Protein 7ENH (pdb70)

Foldseek 3Di:
DVVLVVVCVVLDVVLCVPCVLVSLLCVLLVQAALQQRDGRDPVCCSVPVVQKDWAFQAPCVLQVDPDVLRTHIHGPVSSVQCPNHHSQVRQCDPSGNHHVVVSLVSLCCSCVPVVSHDPSSNCSNPPNDDSPDPVNSVVSVVVD/DFKKFADWFDDPFAIWTWIWDDDDWKTWIKTQGGDGPVCQVVQVLVCRVVGDTDGTDMDTDDPDQAHDPLGQGMGTSNVGNVVSCVRCVVVCVVVNRD

InterPro domains:
  IPR003615 HNH nuclease [PF13395] (534-589)
  IPR028629 CRISPR-associated endonuclease Cas9 [MF_01480] (3-1051)
  IPR028629 CRISPR-associated endonuclease Cas9 [TIGR01865] (5-1037)
  IPR033114 Cas9-type HNH domain [PS51749] (480-646)
  IPR036397 Ribonuclease H superfamily [G3DSA:3.30.420.10] (1-94)
  IPR036397 Ribonuclease H superfamily [G3DSA:3.30.420.10] (389-527)
  IPR036397 Ribonuclease H superfamily [G3DSA:3.30.420.10] (584-744)
  IPR040555 Cas9, PI domain [PF18070] (911-967)
  IPR040656 Cas9, WED domain [PF18061] (781-905)
  IPR049473 CRISPR-associated endonuclease Cas9, PI domain, C-terminal domain [PF21574] (970-1032)
  IPR055228 Cas9, RuvC domain [PF22702] (650-740)

Secondary structure (DSSP, 8-state):
-HHHHHHHHHH-HHHHHHHHHHHHHHHHTTTB-TTT--B--HHHHHH-GGGEEEEESS-HHHH---SGGGEEEEEHHHHHHHTTS-HHHHHTSSS-SS-HHHHHHHHHIIIIIT--S-HHHHHHHT--S-TTSHHHHHHHHHT-/-EEEEEEEEE-SSEEEEEEEEE-SSEEEEEEEEEEEHHHHHTT-GGGGGGS--PPPEEEEPPS--SB-TT-PBPEEGGG-HHHHHHHHHHHHHHTT--

B-factor: mean 32.43, std 12.37, range [12.57, 75.96]

Structure (mmCIF, N/CA/C/O backbone):
data_7ENH
#
_entry.id   7ENH
#
_cell.length_a   68.564
_cell.length_b   68.564
_cell.length_c   118.697
_cell.angle_alpha   90.000
_cell.angle_beta   90.000
_cell.angle_gamma   90.000
#
_symmetry.space_group_name_H-M   'P 41 21 2'
#
loop_
_entity.id
_entity.type
_entity.pdbx_description
1 polymer 'CRISPR-associated endonuclease Cas9'
2 polymer 'AcrIIA14 protein'
3 non-polymer 'NICKEL (II) ION'
4 water water
#
loop_
_atom_site.group_PDB
_atom_site.id
_atom_site.type_symbol
_atom_site.label_atom_id
_atom_site.label_alt_id
_atom_site.label_comp_id
_atom_site.label_asym_id
_atom_site.label_entity_id
_atom_site.label_seq_id
_atom_site.pdbx_PDB_ins_code
_atom_site.Cartn_x
_atom_site.Cartn_y
_atom_site.Cartn_z
_atom_site.occupancy
_atom_site.B_iso_or_equiv
_atom_site.auth_seq_id
_atom_site.auth_comp_id
_atom_site.auth_asym_id
_atom_site.auth_atom_id
_atom_site.pdbx_PDB_model_num
ATOM 1 N N . ASN A 1 22 ? -31.548 -4.863 -22.269 1.00 55.59 502 ASN A N 1
ATOM 2 C CA . ASN A 1 22 ? -31.373 -6.158 -21.618 1.00 43.50 502 ASN A CA 1
ATOM 3 C C . ASN A 1 22 ? -30.437 -7.057 -22.415 1.00 34.29 502 ASN A C 1
ATOM 4 O O . ASN A 1 22 ? -29.574 -7.731 -21.840 1.00 42.09 502 ASN A O 1
ATOM 6 N N . GLU A 1 23 ? -30.591 -7.080 -23.742 1.00 32.17 503 GLU A N 1
ATOM 7 C CA . GLU A 1 23 ? -29.720 -7.907 -24.571 1.00 32.33 503 GLU A CA 1
ATOM 8 C C . GLU A 1 23 ? -28.280 -7.416 -24.518 1.00 35.84 503 GLU A C 1
ATOM 9 O O . GLU A 1 23 ? -27.344 -8.222 -24.460 1.00 40.83 503 GLU A O 1
ATOM 15 N N . ARG A 1 24 ? -28.081 -6.095 -24.538 1.00 27.85 504 ARG A N 1
ATOM 16 C CA . ARG A 1 24 ? -26.729 -5.556 -24.439 1.00 28.19 504 ARG A CA 1
ATOM 17 C C . ARG A 1 24 ? -26.106 -5.882 -23.088 1.00 26.42 504 ARG A C 1
ATOM 18 O O . ARG A 1 24 ? -24.931 -6.257 -23.012 1.00 26.75 504 ARG A O 1
ATOM 26 N N . ILE A 1 25 ? -26.881 -5.743 -22.009 1.00 27.40 505 ILE A N 1
ATOM 27 C CA . ILE A 1 25 ? -26.384 -6.102 -20.683 1.00 27.33 505 ILE A CA 1
ATOM 28 C C . ILE A 1 25 ? -26.065 -7.590 -20.619 1.00 33.39 505 ILE A C 1
ATOM 29 O O . ILE A 1 25 ? -25.061 -8.000 -20.024 1.00 37.07 505 ILE A O 1
ATOM 34 N N . GLU A 1 26 ? -26.906 -8.422 -21.242 1.00 38.32 506 GLU A N 1
ATOM 35 C CA . GLU A 1 26 ? -26.672 -9.863 -21.220 1.00 38.76 506 GLU A CA 1
ATOM 36 C C . GLU A 1 26 ? -25.386 -10.227 -21.950 1.00 40.79 506 GLU A C 1
ATOM 37 O O . GLU A 1 26 ? -24.639 -11.107 -21.505 1.00 36.11 506 GLU A O 1
ATOM 43 N N . GLU A 1 27 ? -25.111 -9.565 -23.076 1.00 38.80 507 GLU A N 1
ATOM 44 C CA . GLU A 1 27 ? -23.862 -9.817 -23.787 1.00 38.00 507 GLU A CA 1
ATOM 45 C C . GLU A 1 27 ? -22.661 -9.390 -22.953 1.00 33.02 507 GLU A C 1
ATOM 46 O O . GLU A 1 27 ? -21.618 -10.054 -22.965 1.00 36.25 507 GLU A O 1
ATOM 52 N N . ILE A 1 28 ? -22.789 -8.280 -22.221 1.00 31.64 508 ILE A N 1
ATOM 53 C CA . ILE A 1 28 ? -21.691 -7.807 -21.382 1.00 36.04 508 ILE A CA 1
ATOM 54 C C . ILE A 1 28 ? -21.389 -8.813 -20.279 1.00 44.98 508 ILE A C 1
ATOM 55 O O . ILE A 1 28 ? -20.223 -9.111 -19.995 1.00 45.49 508 ILE A O 1
ATOM 60 N N . ILE A 1 29 ? -22.433 -9.360 -19.650 1.00 47.29 509 ILE A N 1
ATOM 61 C CA . ILE A 1 29 ? -22.240 -10.318 -18.564 1.00 52.86 509 ILE A CA 1
ATOM 62 C C . ILE A 1 29 ? -21.521 -11.565 -19.066 1.00 48.08 509 ILE A C 1
ATOM 63 O O . ILE A 1 29 ? -20.635 -12.104 -18.390 1.00 53.06 509 ILE A O 1
ATOM 68 N N . ARG A 1 30 ? -21.880 -12.036 -20.263 1.00 47.12 510 ARG A N 1
ATOM 69 C CA . ARG A 1 30 ? -21.268 -13.252 -20.792 1.00 48.53 510 ARG A CA 1
ATOM 70 C C . ARG A 1 30 ? -19.783 -13.054 -21.069 1.00 58.00 510 ARG A C 1
ATOM 71 O O . ARG A 1 30 ? -18.969 -13.937 -20.774 1.00 63.08 510 ARG A O 1
ATOM 73 N N . THR A 1 31 ? -19.407 -11.904 -21.634 1.00 53.48 511 THR A N 1
ATOM 74 C CA . THR A 1 31 ? -18.000 -11.672 -21.946 1.00 54.18 511 THR A CA 1
ATOM 75 C C . THR A 1 31 ? -17.194 -11.349 -20.694 1.00 54.25 511 THR A C 1
ATOM 76 O O . THR A 1 31 ? -16.037 -11.764 -20.572 1.00 59.61 511 THR A O 1
ATOM 80 N N . THR A 1 32 ? -17.784 -10.614 -19.750 1.00 51.65 512 THR A N 1
ATOM 81 C CA . THR A 1 32 ? -17.048 -10.241 -18.548 1.00 57.46 512 THR A CA 1
ATOM 82 C C . THR A 1 32 ? -16.910 -11.402 -17.572 1.00 58.17 512 THR A C 1
ATOM 83 O O . THR A 1 32 ? -15.995 -11.393 -16.740 1.00 63.87 512 THR A O 1
ATOM 87 N N . GLY A 1 33 ? -17.786 -12.391 -17.654 1.00 58.45 513 GLY A N 1
ATOM 88 C CA . GLY A 1 33 ? -17.788 -13.449 -16.661 1.00 56.24 513 GLY A CA 1
ATOM 89 C C . GLY A 1 33 ? -18.724 -13.152 -15.509 1.00 61.57 513 GLY A C 1
ATOM 90 O O . GLY A 1 33 ? -18.928 -12.007 -15.110 1.00 58.00 513 GLY A O 1
ATOM 91 N N . LYS A 1 34 ? -19.314 -14.220 -14.967 1.00 67.34 514 LYS A N 1
ATOM 92 C CA . LYS A 1 34 ? -20.295 -14.057 -13.897 1.00 65.96 514 LYS A CA 1
ATOM 93 C C . LYS A 1 34 ? -19.662 -13.511 -12.622 1.00 71.04 514 LYS A C 1
ATOM 94 O O . LYS A 1 34 ? -20.339 -12.834 -11.840 1.00 73.36 514 LYS A O 1
ATOM 96 N N . GLU A 1 35 ? -18.375 -13.784 -12.398 1.00 71.85 515 GLU A N 1
ATOM 97 C CA . GLU A 1 35 ? -17.711 -13.291 -11.195 1.00 68.50 515 GLU A CA 1
ATOM 98 C C . GLU A 1 35 ? -17.597 -11.771 -11.210 1.00 69.82 515 GLU A C 1
ATOM 99 O O . GLU A 1 35 ? -17.976 -11.100 -10.243 1.00 72.16 515 GLU A O 1
ATOM 101 N N . ASN A 1 36 ? -17.072 -11.209 -12.302 1.00 68.83 516 ASN A N 1
ATOM 102 C CA . ASN A 1 36 ? -16.990 -9.757 -12.415 1.00 60.96 516 ASN A CA 1
ATOM 103 C C . ASN A 1 36 ? -18.371 -9.128 -12.546 1.00 66.11 516 ASN A C 1
ATOM 104 O O . ASN A 1 36 ? -18.570 -7.982 -12.127 1.00 64.90 516 ASN A O 1
ATOM 106 N N . ALA A 1 37 ? -19.332 -9.857 -13.117 1.00 63.92 517 ALA A N 1
ATOM 107 C CA . ALA A 1 37 ? -20.686 -9.335 -13.248 1.00 60.26 517 ALA A CA 1
ATOM 108 C C . ALA A 1 37 ? -21.410 -9.260 -11.911 1.00 62.51 517 ALA A C 1
ATOM 109 O O . ALA A 1 37 ? -22.371 -8.495 -11.784 1.00 61.19 517 ALA A O 1
ATOM 111 N N . LYS A 1 38 ? -20.969 -10.030 -10.914 1.00 61.80 518 LYS A N 1
ATOM 112 C CA . LYS A 1 38 ? -21.659 -10.037 -9.628 1.00 58.98 518 LYS A CA 1
ATOM 113 C C . LYS A 1 38 ? -21.488 -8.713 -8.894 1.00 54.45 518 LYS A C 1
ATOM 114 O O . LYS A 1 38 ? -22.437 -8.210 -8.282 1.00 52.16 518 LYS A O 1
ATOM 116 N N . TYR A 1 39 ? -20.291 -8.129 -8.949 1.00 49.90 519 TYR A N 1
ATOM 117 C CA . TYR A 1 39 ? -19.990 -6.937 -8.166 1.00 55.17 519 TYR A CA 1
ATOM 118 C C . TYR A 1 39 ? -20.304 -5.633 -8.889 1.00 51.90 519 TYR A C 1
ATOM 119 O O . TYR A 1 39 ? -20.456 -4.600 -8.228 1.00 56.93 519 TYR A O 1
ATOM 121 N N . LEU A 1 40 ? -20.382 -5.644 -10.212 1.00 50.04 520 LEU A N 1
ATOM 122 C CA . LEU A 1 40 ? -20.602 -4.410 -10.950 1.00 37.42 520 LEU A CA 1
ATOM 123 C C . LEU A 1 40 ? -21.888 -4.333 -11.734 1.00 29.77 520 LEU A C 1
ATOM 124 O O . LEU A 1 40 ? -22.042 -3.453 -12.546 1.00 33.08 520 LEU A O 1
ATOM 129 N N . ILE A 1 41 ? -22.834 -5.204 -11.455 1.00 29.25 521 ILE A N 1
ATOM 130 C CA . ILE A 1 41 ? -24.054 -5.256 -12.258 1.00 29.93 521 ILE A CA 1
ATOM 131 C C . ILE A 1 41 ? -24.845 -3.957 -12.132 1.00 30.11 521 ILE A C 1
ATOM 132 O O . ILE A 1 41 ? -25.446 -3.485 -13.105 1.00 29.16 521 ILE A O 1
ATOM 137 N N . GLU A 1 42 ? -24.850 -3.352 -10.941 1.00 23.78 522 GLU A N 1
ATOM 138 C CA . GLU A 1 42 ? -25.573 -2.095 -10.766 1.00 24.87 522 GLU A CA 1
ATOM 139 C C . GLU A 1 42 ? -24.943 -0.979 -11.590 1.00 23.97 522 GLU A C 1
ATOM 140 O O . GLU A 1 42 ? -25.651 -0.197 -12.234 1.00 25.82 522 GLU A O 1
ATOM 146 N N . LYS A 1 43 ? -23.611 -0.891 -11.581 1.00 24.69 523 LYS A N 1
ATOM 147 C CA . LYS A 1 43 ? -22.933 0.126 -12.379 1.00 24.84 523 LYS A CA 1
ATOM 148 C C . LYS A 1 43 ? -23.107 -0.137 -13.870 1.00 22.77 523 LYS A C 1
ATOM 149 O O . LYS A 1 43 ? -23.226 0.805 -14.662 1.00 25.67 523 LYS A O 1
ATOM 155 N N . ILE A 1 44 ? -23.121 -1.410 -14.269 1.00 19.06 524 ILE A N 1
ATOM 156 C CA . ILE A 1 44 ? -23.320 -1.745 -15.676 1.00 22.22 524 ILE A CA 1
ATOM 157 C C . ILE A 1 44 ? -24.716 -1.335 -16.130 1.00 19.16 524 ILE A C 1
ATOM 158 O O . ILE A 1 44 ? -24.894 -0.806 -17.234 1.00 19.08 524 ILE A O 1
ATOM 163 N N . LYS A 1 45 ? -25.724 -1.558 -15.284 1.00 24.92 525 LYS A N 1
ATOM 164 C CA . LYS A 1 45 ? -27.087 -1.171 -15.638 1.00 23.53 525 LYS A CA 1
ATOM 165 C C . LYS A 1 45 ? -27.215 0.341 -15.773 1.00 18.44 525 LYS A C 1
ATOM 166 O O . LYS A 1 45 ? -27.842 0.836 -16.717 1.00 22.16 525 LYS A O 1
ATOM 172 N N . LEU A 1 46 ? -26.631 1.092 -14.836 1.00 21.01 526 LEU A N 1
ATOM 173 C CA . LEU A 1 46 ? -26.666 2.548 -14.926 1.00 20.31 526 LEU A CA 1
ATOM 174 C C . LEU A 1 46 ? -25.883 3.041 -16.137 1.00 16.15 526 LEU A C 1
ATOM 175 O O . LEU A 1 46 ? -26.302 3.992 -16.809 1.00 20.47 526 LEU A O 1
ATOM 180 N N . HIS A 1 47 ? -24.744 2.408 -16.426 1.00 23.30 527 HIS A N 1
ATOM 181 C CA . HIS A 1 47 ? -23.970 2.755 -17.614 1.00 20.85 527 HIS A CA 1
ATOM 182 C C . HIS A 1 47 ? -24.793 2.546 -18.881 1.00 21.82 527 HIS A C 1
ATOM 183 O O . HIS A 1 47 ? -24.817 3.405 -19.770 1.00 17.51 527 HIS A O 1
ATOM 190 N N . ASP A 1 48 ? -25.476 1.402 -18.977 1.00 20.55 528 ASP A N 1
ATOM 191 C CA . ASP A 1 48 ? -26.349 1.144 -20.118 1.00 20.85 528 ASP A CA 1
ATOM 192 C C . ASP A 1 48 ? -27.495 2.146 -20.171 1.00 18.58 528 ASP A C 1
ATOM 193 O O . ASP A 1 48 ? -27.846 2.646 -21.247 1.00 28.44 528 ASP A O 1
ATOM 198 N N . MET A 1 49 ? -28.091 2.446 -19.015 1.00 17.77 529 MET A N 1
ATOM 199 C CA . MET A 1 49 ? -29.191 3.403 -18.95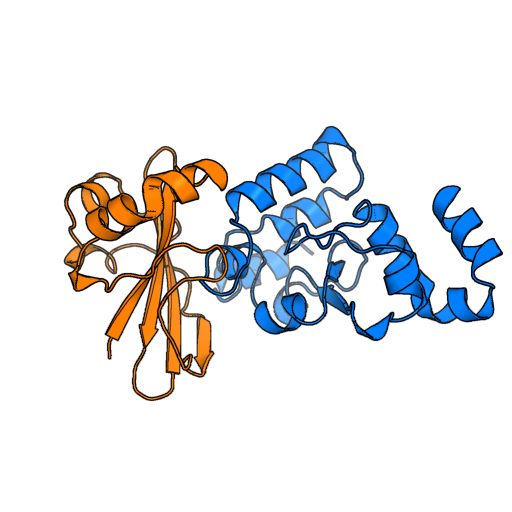9 1.00 28.53 529 MET A CA 1
ATOM 200 C C . MET A 1 49 ? -28.753 4.781 -19.437 1.00 30.67 529 MET A C 1
ATOM 201 O O . MET A 1 49 ? -29.507 5.478 -20.126 1.00 23.09 529 MET A O 1
ATOM 206 N N . GLN A 1 50 ? -27.536 5.189 -19.087 1.00 22.71 530 GLN A N 1
ATOM 207 C CA . GLN A 1 50 ? -27.018 6.506 -19.427 1.00 18.24 530 GLN A CA 1
ATOM 208 C C . GLN A 1 50 ? -26.295 6.530 -20.768 1.00 21.23 530 GLN A C 1
ATOM 209 O O . GLN A 1 50 ? -25.655 7.537 -21.093 1.00 28.57 530 GLN A O 1
ATOM 215 N N . GLU A 1 51 ? -26.382 5.449 -21.546 1.00 18.61 531 GLU A N 1
ATOM 216 C CA . GLU A 1 51 ? -25.738 5.350 -22.856 1.00 23.37 531 GLU A CA 1
ATOM 217 C C . GLU A 1 51 ? -24.231 5.587 -22.771 1.00 19.73 531 GLU A C 1
ATOM 218 O O . GLU A 1 51 ? -23.622 6.132 -23.695 1.00 19.68 531 GLU A O 1
ATOM 224 N N . GLY A 1 52 ? -23.622 5.175 -21.660 1.00 19.28 532 GLY A N 1
ATOM 225 C CA . GLY A 1 52 ? -22.189 5.283 -21.484 1.00 20.92 532 GLY A CA 1
ATOM 226 C C . GLY A 1 52 ? -21.685 6.639 -21.047 1.00 18.76 532 GLY A C 1
ATOM 227 O O . GLY A 1 52 ? -20.467 6.849 -21.022 1.00 21.14 532 GLY A O 1
ATOM 228 N N . LYS A 1 53 ? -22.573 7.562 -20.692 1.00 18.30 533 LYS A N 1
ATOM 229 C CA . LYS A 1 53 ? -22.191 8.925 -20.353 1.00 21.20 533 LYS A CA 1
ATOM 230 C C . LYS A 1 53 ? -22.254 9.149 -18.848 1.00 21.97 533 LYS A C 1
ATOM 231 O O . LYS A 1 53 ? -23.178 8.681 -18.177 1.00 18.41 533 LYS A O 1
ATOM 237 N N . CYS A 1 54 ? -21.259 9.864 -18.325 1.00 23.64 534 CYS A N 1
ATOM 238 C CA . CYS A 1 54 ? -21.358 10.431 -16.986 1.00 16.24 534 CYS A CA 1
ATOM 239 C C . CYS A 1 54 ? -22.325 11.608 -17.028 1.00 21.98 534 CYS A C 1
ATOM 240 O O . CYS A 1 54 ? -22.085 12.588 -17.739 1.00 20.65 534 CYS A O 1
ATOM 243 N N . LEU A 1 55 ? -23.424 11.512 -16.277 1.00 24.41 535 LEU A N 1
ATOM 244 C CA . LEU A 1 55 ? -24.513 12.469 -16.449 1.00 23.49 535 LEU A CA 1
ATOM 245 C C . LEU A 1 55 ? -24.127 13.878 -16.012 1.00 24.36 535 LEU A C 1
ATOM 246 O O . LEU A 1 55 ? -24.675 14.854 -16.536 1.00 25.28 535 LEU A O 1
ATOM 251 N N . TYR A 1 56 ? -23.194 14.012 -15.070 1.00 21.70 536 TYR A N 1
ATOM 252 C CA . TYR A 1 56 ? -22.846 15.329 -14.550 1.00 26.54 536 TYR A CA 1
ATOM 253 C C . TYR A 1 56 ? -21.759 16.022 -15.359 1.00 24.64 536 TYR A C 1
ATOM 254 O O . TYR A 1 56 ? -21.694 17.257 -15.363 1.00 29.75 536 TYR A O 1
ATOM 263 N N . SER A 1 57 ? -20.903 15.262 -16.040 1.00 29.06 537 SER A N 1
ATOM 264 C CA . SER A 1 57 ? -19.869 15.834 -16.889 1.00 15.57 537 SER A CA 1
ATOM 265 C C . SER A 1 57 ? -20.129 15.627 -18.373 1.00 19.80 537 SER A C 1
ATOM 266 O O . SER A 1 57 ? -19.462 16.267 -19.194 1.00 20.50 537 SER A O 1
ATOM 269 N N . LEU A 1 58 ? -21.072 14.755 -18.735 1.00 18.80 538 LEU A N 1
ATOM 270 C CA . LEU A 1 58 ? -21.352 14.377 -20.119 1.00 26.12 538 LEU A CA 1
ATOM 271 C C . LEU A 1 58 ? -20.113 13.848 -20.835 1.00 26.87 538 LEU A C 1
ATOM 272 O O . LEU A 1 58 ? -20.059 13.839 -22.069 1.00 25.79 538 LEU A O 1
ATOM 277 N N . GLU A 1 59 ? -19.119 13.401 -20.075 1.00 18.83 539 GLU A N 1
ATOM 278 C CA . GLU A 1 59 ? -17.947 12.746 -20.629 1.00 26.80 539 GLU A CA 1
ATOM 279 C C . GLU A 1 59 ? -18.221 11.258 -20.796 1.00 27.75 539 GLU A C 1
ATOM 280 O O . GLU A 1 59 ? -19.034 10.670 -20.077 1.00 19.06 539 GLU A O 1
ATOM 286 N N . ALA A 1 60 ? -17.531 10.651 -21.756 1.00 23.54 540 ALA A N 1
ATOM 287 C CA . ALA A 1 60 ? -17.759 9.247 -22.061 1.00 24.09 540 ALA A CA 1
ATOM 288 C C . ALA A 1 60 ? -17.162 8.352 -20.983 1.00 28.55 540 ALA A C 1
ATOM 289 O O . ALA A 1 60 ? -16.057 8.595 -20.489 1.00 26.10 540 ALA A O 1
ATOM 291 N N . ILE A 1 61 ? -17.908 7.316 -20.613 1.00 26.81 541 ILE A N 1
ATOM 292 C CA . ILE A 1 61 ? -17.399 6.260 -19.744 1.00 18.36 541 ILE A CA 1
ATOM 293 C C . ILE A 1 61 ? -17.235 5.008 -20.596 1.00 19.40 541 ILE A C 1
ATOM 294 O O . ILE A 1 61 ? -18.207 4.263 -20.792 1.00 30.13 541 ILE A O 1
ATOM 299 N N . PRO A 1 62 ? -16.049 4.755 -21.147 1.00 20.49 542 PRO A N 1
ATOM 300 C CA . PRO A 1 62 ? -15.849 3.526 -21.922 1.00 21.65 542 PRO A CA 1
ATOM 301 C C . PRO A 1 62 ? -16.112 2.297 -21.066 1.00 22.09 542 PRO A C 1
ATOM 302 O O . PRO A 1 62 ? -15.717 2.233 -19.900 1.00 21.39 542 PRO A O 1
ATOM 306 N N . LEU A 1 63 ? -16.803 1.321 -21.659 1.00 22.21 543 LEU A N 1
ATOM 307 C CA . LEU A 1 63 ? -17.184 0.126 -20.912 1.00 24.81 543 LEU A CA 1
ATOM 308 C C . LEU A 1 63 ? -15.960 -0.630 -20.411 1.00 24.87 543 LEU A C 1
ATOM 309 O O . LEU A 1 63 ? -15.966 -1.162 -19.295 1.00 30.95 543 LEU A O 1
ATOM 314 N N . GLU A 1 64 ? -14.899 -0.683 -21.219 1.00 24.52 544 GLU A N 1
ATOM 315 C CA . GLU A 1 64 ? -13.701 -1.406 -20.808 1.00 26.38 544 GLU A CA 1
ATOM 316 C C . GLU A 1 64 ? -13.052 -0.770 -19.585 1.00 25.20 544 GLU A C 1
ATOM 317 O O . GLU A 1 64 ? -12.471 -1.477 -18.754 1.00 30.99 544 GLU A O 1
ATOM 323 N N . ASP A 1 65 ? -13.142 0.556 -19.450 1.00 24.11 545 ASP A N 1
ATOM 324 C CA . ASP A 1 65 ? -12.575 1.208 -18.275 1.00 27.74 545 ASP A CA 1
ATOM 325 C C . ASP A 1 65 ? -13.440 0.968 -17.045 1.00 26.76 545 ASP A C 1
ATOM 326 O O . ASP A 1 65 ? -12.922 0.832 -15.930 1.00 28.90 545 ASP A O 1
ATOM 331 N N . LEU A 1 66 ? -14.761 0.914 -17.226 1.00 21.87 546 LEU A N 1
ATOM 332 C CA . LEU A 1 66 ? -15.644 0.593 -16.111 1.00 23.76 546 LEU A CA 1
ATOM 333 C C . LEU A 1 66 ? -15.423 -0.836 -15.630 1.00 22.29 546 LEU A C 1
ATOM 334 O O . LEU A 1 66 ? -15.488 -1.111 -14.427 1.00 24.49 546 LEU A O 1
ATOM 339 N N . LEU A 1 67 ? -15.156 -1.759 -16.555 1.00 23.41 547 LEU A N 1
ATOM 340 C CA . LEU A 1 67 ? -14.949 -3.148 -16.164 1.00 26.09 547 LEU A CA 1
ATOM 341 C C . LEU A 1 67 ? -13.574 -3.362 -15.546 1.00 34.59 547 LEU A C 1
ATOM 342 O O . LEU A 1 67 ? -13.418 -4.220 -14.669 1.00 31.89 547 LEU A O 1
ATOM 347 N N . ASN A 1 68 ? -12.571 -2.599 -15.982 1.00 28.51 548 ASN A N 1
ATOM 348 C CA . ASN A 1 68 ? -11.212 -2.768 -15.480 1.00 30.67 548 ASN A CA 1
ATOM 349 C C . ASN A 1 68 ? -10.919 -1.889 -14.269 1.00 27.96 548 ASN A C 1
ATOM 350 O O . ASN A 1 68 ? -10.200 -2.315 -13.358 1.00 36.92 548 ASN A O 1
ATOM 355 N N . ASN A 1 69 ? -11.456 -0.672 -14.234 1.00 26.72 549 ASN A N 1
ATOM 356 C CA . ASN A 1 69 ? -11.252 0.256 -13.122 1.00 24.62 549 ASN A CA 1
ATOM 357 C C . ASN A 1 69 ? -12.609 0.715 -12.604 1.00 23.03 549 ASN A C 1
ATOM 358 O O . ASN A 1 69 ? -12.983 1.884 -12.751 1.00 26.73 549 ASN A O 1
ATOM 363 N N . PRO A 1 70 ? -13.373 -0.187 -11.979 1.00 26.99 550 PRO A N 1
ATOM 364 C CA . PRO A 1 70 ? -14.737 0.186 -11.573 1.00 27.02 550 PRO A CA 1
ATOM 365 C C . PRO A 1 70 ? -14.776 1.196 -10.442 1.00 32.80 550 PRO A C 1
ATOM 366 O O . PRO A 1 70 ? -15.766 1.927 -10.318 1.00 27.59 550 PRO A O 1
ATOM 370 N N . PHE A 1 71 ? -13.709 1.278 -9.656 1.00 32.97 551 PHE A N 1
ATOM 371 C CA . PHE A 1 71 ? -13.658 2.211 -8.532 1.00 32.88 551 PHE A CA 1
ATOM 372 C C . PHE A 1 71 ? -13.475 3.660 -8.926 1.00 33.01 551 PHE A C 1
ATOM 373 O O . PHE A 1 71 ? -13.589 4.552 -8.109 1.00 31.34 551 PHE A O 1
ATOM 381 N N . ASN A 1 72 ? -13.149 3.880 -10.180 1.00 27.98 552 ASN A N 1
ATOM 382 C CA . ASN A 1 72 ? -13.071 5.238 -10.700 1.00 23.30 552 ASN A CA 1
ATOM 383 C C . ASN A 1 72 ? -14.442 5.818 -11.022 1.00 26.65 552 ASN A C 1
ATOM 384 O O . ASN A 1 72 ? -14.527 6.978 -11.438 1.00 24.63 552 ASN A O 1
ATOM 389 N N . TYR A 1 73 ? -15.506 5.040 -10.841 1.00 28.76 553 TYR A N 1
ATOM 390 C CA . TYR A 1 73 ? -16.868 5.471 -11.120 1.00 27.19 553 TYR A CA 1
ATOM 391 C C . TYR A 1 73 ? -17.749 5.068 -9.950 1.00 29.48 553 TYR A C 1
ATOM 392 O O . TYR A 1 73 ? -17.679 3.927 -9.482 1.00 30.03 553 TYR A O 1
ATOM 401 N N . GLU A 1 74 ? -18.567 6.002 -9.476 1.00 28.54 554 GLU A N 1
ATOM 402 C CA . GLU A 1 74 ? -19.367 5.798 -8.280 1.00 29.10 554 GLU A CA 1
ATOM 403 C C . GLU A 1 74 ? -20.841 6.029 -8.579 1.00 22.95 554 GLU A C 1
ATOM 404 O O . GLU A 1 74 ? -21.207 6.718 -9.536 1.00 22.05 554 GLU A O 1
ATOM 410 N N . VAL A 1 75 ? -21.686 5.436 -7.741 1.00 24.25 555 VAL A N 1
ATOM 411 C CA . VAL A 1 75 ? -23.132 5.596 -7.840 1.00 27.73 555 VAL A CA 1
ATOM 412 C C . VAL A 1 75 ? -23.534 6.755 -6.936 1.00 27.97 555 VAL A C 1
ATOM 413 O O . VAL A 1 75 ? -23.540 6.626 -5.709 1.00 30.80 555 VAL A O 1
ATOM 417 N N . ASP A 1 76 ? -23.863 7.892 -7.541 1.00 24.42 556 ASP A N 1
ATOM 418 C CA . ASP A 1 76 ? -24.310 9.056 -6.793 1.00 18.92 556 ASP A CA 1
ATOM 419 C C . ASP A 1 76 ? -25.823 9.032 -6.628 1.00 26.85 556 ASP A C 1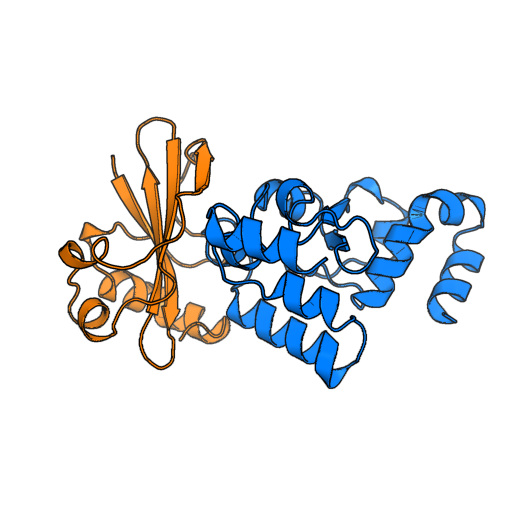
ATOM 420 O O . ASP A 1 76 ? -26.553 8.591 -7.521 1.00 26.42 556 ASP A O 1
ATOM 425 N N . HIS A 1 77 ? -26.287 9.502 -5.477 1.00 21.16 557 HIS A N 1
ATOM 426 C CA . HIS A 1 77 ? -27.709 9.706 -5.250 1.00 21.40 557 HIS A CA 1
ATOM 427 C C . HIS A 1 77 ? -28.063 11.126 -5.676 1.00 21.27 557 HIS A C 1
ATOM 428 O O . HIS A 1 77 ? -27.522 12.094 -5.131 1.00 21.16 557 HIS A O 1
ATOM 435 N N . ILE A 1 78 ? -28.953 11.240 -6.668 1.00 18.77 558 ILE A N 1
ATOM 436 C CA . ILE A 1 78 ? -29.256 12.533 -7.285 1.00 16.65 558 ILE A CA 1
ATOM 437 C C . ILE A 1 78 ? -29.661 13.546 -6.223 1.00 22.91 558 ILE A C 1
ATOM 438 O O . ILE A 1 78 ? -29.025 14.595 -6.057 1.00 20.92 558 ILE A O 1
ATOM 443 N N . ILE A 1 79 ? -30.724 13.248 -5.493 1.00 22.10 559 ILE A N 1
ATOM 444 C CA . ILE A 1 79 ? -31.138 14.034 -4.334 1.00 16.51 559 ILE A CA 1
ATOM 445 C C . ILE A 1 79 ? -30.648 13.311 -3.085 1.00 20.33 559 ILE A C 1
ATOM 446 O O . ILE A 1 79 ? -30.930 12.114 -2.933 1.00 18.04 559 ILE A O 1
ATOM 451 N N . PRO A 1 80 ? -29.909 13.976 -2.199 1.00 21.69 560 PRO A N 1
ATOM 452 C CA . PRO A 1 80 ? -29.402 13.300 -0.998 1.00 21.01 560 PRO A CA 1
ATOM 453 C C . PRO A 1 80 ? -30.517 12.614 -0.222 1.00 19.86 560 PRO A C 1
ATOM 454 O O . PRO A 1 80 ? -31.582 13.191 0.014 1.00 19.36 560 PRO A O 1
ATOM 458 N N . ARG A 1 81 ? -30.265 11.361 0.167 1.00 18.45 561 ARG A N 1
ATOM 459 C CA . ARG A 1 81 ? -31.275 10.570 0.861 1.00 19.62 561 ARG A CA 1
ATOM 460 C C . ARG A 1 81 ? -31.712 11.213 2.170 1.00 19.74 561 ARG A C 1
ATOM 461 O O . ARG A 1 81 ? -32.804 10.910 2.662 1.00 24.36 561 ARG A O 1
ATOM 469 N N . SER A 1 82 ? -30.882 12.093 2.738 1.00 16.94 562 SER A N 1
ATOM 470 C CA . SER A 1 82 ? -31.296 12.888 3.888 1.00 24.97 562 SER A CA 1
ATOM 471 C C . SER A 1 82 ? -32.600 13.621 3.607 1.00 27.23 562 SER A C 1
ATOM 472 O O . SER A 1 82 ? -33.447 13.773 4.497 1.00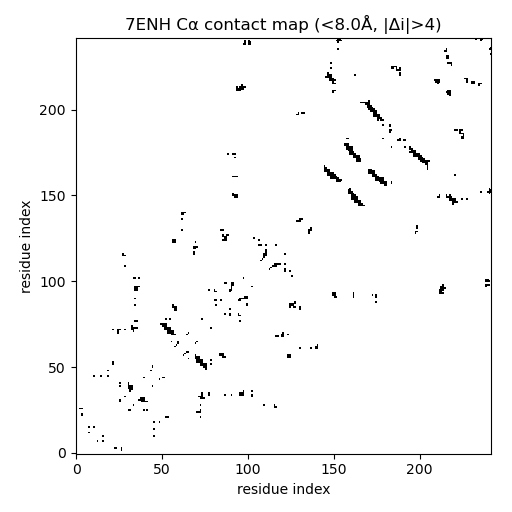 20.22 562 SER A O 1
ATOM 475 N N . VAL A 1 83 ? -32.776 14.076 2.371 1.00 16.88 563 VAL A N 1
ATOM 476 C CA . VAL A 1 83 ? -33.971 14.790 1.953 1.00 18.34 563 VAL A CA 1
ATOM 477 C C . VAL A 1 83 ? -34.920 13.888 1.175 1.00 19.01 563 VAL A C 1
ATOM 478 O O . VAL A 1 83 ? -36.139 14.007 1.298 1.00 18.65 563 VAL A O 1
ATOM 482 N N . SER A 1 84 ? -34.379 12.962 0.391 1.00 17.07 564 SER A N 1
ATOM 483 C CA . SER A 1 84 ? -35.185 12.227 -0.573 1.00 16.89 564 SER A CA 1
ATOM 484 C C . SER A 1 84 ? -35.808 10.953 -0.018 1.00 18.02 564 SER A C 1
ATOM 485 O O . SER A 1 84 ? -36.898 10.568 -0.461 1.00 19.89 564 SER A O 1
ATOM 488 N N . PHE A 1 85 ? -35.141 10.277 0.922 1.00 18.71 565 PHE A N 1
ATOM 489 C CA . PHE A 1 85 ? -35.548 8.956 1.410 1.00 18.45 565 PHE A CA 1
ATOM 490 C C . PHE A 1 85 ? -35.675 7.941 0.278 1.00 19.94 565 PHE A C 1
ATOM 491 O O . PHE A 1 85 ? -36.399 6.950 0.408 1.00 23.16 565 PHE A O 1
ATOM 499 N N . ASP A 1 86 ? -34.974 8.166 -0.833 1.00 17.20 566 ASP A N 1
ATOM 500 C CA . ASP A 1 86 ? -35.114 7.352 -2.037 1.00 22.27 566 ASP A CA 1
ATOM 501 C C . ASP A 1 86 ? -33.798 6.632 -2.300 1.00 26.01 566 ASP A C 1
ATOM 502 O O . ASP A 1 86 ? -32.815 7.256 -2.716 1.00 24.54 566 ASP A O 1
ATOM 507 N N . ASN A 1 87 ? -33.784 5.321 -2.067 1.00 23.32 567 ASN A N 1
ATOM 508 C CA . ASN A 1 87 ? -32.641 4.475 -2.378 1.00 26.92 567 ASN A CA 1
ATOM 509 C C . ASN A 1 87 ? -32.868 3.637 -3.630 1.00 27.05 567 ASN A C 1
ATOM 510 O O . ASN A 1 87 ? -32.070 2.740 -3.921 1.00 31.14 567 ASN A O 1
ATOM 515 N N . SER A 1 88 ? -33.937 3.909 -4.374 1.00 25.07 568 SER A N 1
ATOM 516 C CA . SER A 1 88 ? -34.263 3.142 -5.564 1.00 26.18 568 SER A CA 1
ATOM 517 C C . SER A 1 88 ? -33.364 3.558 -6.726 1.00 27.45 568 SER A C 1
ATOM 518 O O . SER A 1 88 ? -32.508 4.439 -6.607 1.00 26.37 568 SER A O 1
ATOM 521 N N . PHE A 1 89 ? -33.565 2.909 -7.875 1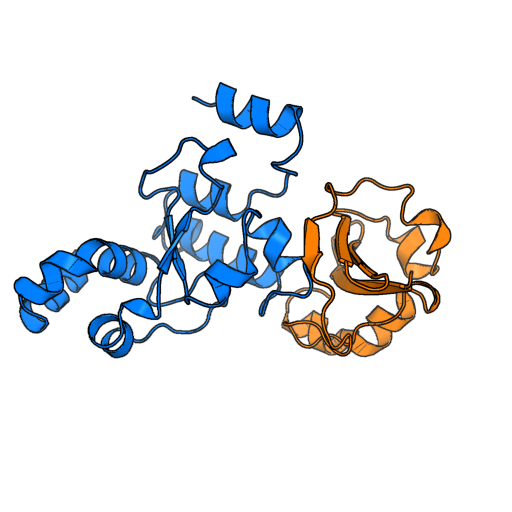.00 27.59 569 PHE A N 1
ATOM 522 C CA . PHE A 1 89 ? -32.802 3.255 -9.067 1.00 20.93 569 PHE A CA 1
ATOM 523 C C . PHE A 1 89 ? -33.188 4.618 -9.624 1.00 24.33 569 PHE A C 1
ATOM 524 O O . PHE A 1 89 ? -32.405 5.208 -10.375 1.00 23.09 569 PHE A O 1
ATOM 532 N N . ASN A 1 90 ? -34.371 5.129 -9.272 1.00 21.41 570 ASN A N 1
ATOM 533 C CA . ASN A 1 90 ? -34.791 6.443 -9.745 1.00 23.10 570 ASN A CA 1
ATOM 534 C C . ASN A 1 90 ? -33.903 7.559 -9.212 1.00 22.54 570 ASN A C 1
ATOM 535 O O . ASN A 1 90 ? -33.841 8.633 -9.820 1.00 22.77 570 ASN A O 1
ATOM 540 N N . ASN A 1 91 ? -33.218 7.331 -8.092 1.00 24.09 571 ASN A N 1
ATOM 541 C CA . ASN A 1 91 ? -32.373 8.338 -7.464 1.00 20.82 571 ASN A CA 1
ATOM 542 C C . ASN A 1 91 ? -30.889 8.010 -7.593 1.00 17.91 571 ASN A C 1
ATOM 543 O O . ASN A 1 91 ? -30.075 8.539 -6.833 1.00 20.07 571 ASN A O 1
ATOM 548 N N . LYS A 1 92 ? -30.543 7.138 -8.523 1.00 23.66 572 LYS A N 1
ATOM 549 C CA . LYS A 1 92 ? -29.159 6.750 -8.701 1.00 20.58 572 LYS A CA 1
ATOM 550 C C . LYS A 1 92 ? -28.628 6.996 -10.096 1.00 23.38 572 LYS A C 1
ATOM 551 O O . LYS A 1 92 ? -29.314 6.742 -11.065 1.00 22.35 572 LYS A O 1
ATOM 557 N N . VAL A 1 93 ? -27.410 7.516 -10.173 1.00 16.28 573 VAL A N 1
ATOM 558 C CA . VAL A 1 93 ? -26.731 7.752 -11.441 1.00 23.56 573 VAL A CA 1
ATOM 559 C C . VAL A 1 93 ? -25.275 7.334 -11.297 1.00 22.37 573 VAL A C 1
ATOM 560 O O . VAL A 1 93 ? -24.687 7.419 -10.214 1.00 20.54 573 VAL A O 1
ATOM 564 N N . LEU A 1 94 ? -24.694 6.872 -12.402 1.00 16.81 574 LEU A N 1
ATOM 565 C CA . LEU A 1 94 ? -23.283 6.508 -12.445 1.00 22.64 574 LEU A CA 1
ATOM 566 C C . LEU A 1 94 ? -22.480 7.704 -12.941 1.00 22.71 574 LEU A C 1
ATOM 567 O O . LEU A 1 94 ? -22.751 8.232 -14.025 1.00 20.04 574 LEU A O 1
ATOM 572 N N . VAL A 1 95 ? -21.498 8.133 -12.147 1.00 22.06 575 VAL A N 1
ATOM 573 C CA . VAL A 1 95 ? -20.692 9.305 -12.462 1.00 18.14 575 VAL A CA 1
ATOM 574 C C . VAL A 1 95 ? -19.232 9.009 -12.152 1.00 20.12 575 VAL A C 1
ATOM 575 O O . VAL A 1 95 ? -18.903 8.065 -11.430 1.00 22.12 575 VAL A O 1
ATOM 579 N N . LYS A 1 96 ? -18.353 9.836 -12.714 1.00 24.63 576 LYS A N 1
ATOM 580 C CA . LYS A 1 96 ? -16.941 9.764 -12.370 1.00 26.39 576 LYS A CA 1
ATOM 581 C C . LYS A 1 96 ? -16.747 10.056 -10.886 1.00 22.55 576 LYS A C 1
ATOM 582 O O . LYS A 1 96 ? -17.539 10.768 -10.261 1.00 20.85 576 LYS A O 1
ATOM 588 N N . GLN A 1 97 ? -15.677 9.489 -10.322 1.00 26.12 577 GLN A N 1
ATOM 589 C CA A GLN A 1 97 ? -15.424 9.644 -8.893 0.50 27.82 577 GLN A CA 1
ATOM 590 C CA B GLN A 1 97 ? -15.423 9.643 -8.894 0.50 27.82 577 GLN A CA 1
ATOM 591 C C . GLN A 1 97 ? -15.286 11.112 -8.513 1.00 26.73 577 GLN A C 1
ATOM 592 O O . GLN A 1 97 ? -15.852 11.557 -7.507 1.00 31.84 577 GLN A O 1
ATOM 603 N N . GLU A 1 98 ? -14.544 11.883 -9.312 1.00 22.60 578 GLU A N 1
ATOM 604 C CA . GLU A 1 98 ? -14.321 13.291 -8.992 1.00 22.10 578 GLU A CA 1
ATOM 605 C C . GLU A 1 98 ? -15.614 14.096 -9.054 1.00 23.15 578 GLU A C 1
ATOM 606 O O . GLU A 1 98 ? -15.808 15.029 -8.266 1.00 28.25 578 GLU A O 1
ATOM 612 N N . GLU A 1 99 ? -16.510 13.753 -9.981 1.00 23.80 579 GLU A N 1
ATOM 613 C CA . GLU A 1 99 ? -17.773 14.478 -10.084 1.00 21.39 579 GLU A CA 1
ATOM 614 C C . GLU A 1 99 ? -18.647 14.234 -8.861 1.00 24.02 579 GLU A C 1
ATOM 615 O O . GLU A 1 99 ? -19.275 15.164 -8.340 1.00 21.26 579 GLU A O 1
ATOM 621 N N . ASN A 1 100 ? -18.702 12.985 -8.393 1.00 24.36 580 ASN A N 1
ATOM 622 C CA . ASN A 1 100 ? -19.426 12.685 -7.164 1.00 26.87 580 ASN A CA 1
ATOM 623 C C . ASN A 1 100 ? -18.826 13.431 -5.980 1.00 25.45 580 ASN A C 1
ATOM 624 O O . ASN A 1 100 ? -19.555 13.902 -5.100 1.00 19.65 580 ASN A O 1
ATOM 629 N N . SER A 1 101 ? -17.497 13.556 -5.945 1.00 24.84 581 SER A N 1
ATOM 630 C CA . SER A 1 101 ? -16.850 14.286 -4.861 1.00 26.14 581 SER A CA 1
ATOM 631 C C . SER A 1 101 ? -17.172 15.775 -4.934 1.00 20.00 581 SER A C 1
ATOM 632 O O . SER A 1 101 ? -17.500 16.398 -3.918 1.00 26.79 581 SER A O 1
ATOM 635 N N . LYS A 1 102 ? -17.042 16.379 -6.098 1.00 20.64 582 LYS A N 1
ATOM 636 C CA . LYS A 1 102 ? -17.319 17.794 -6.222 1.00 22.07 582 LYS A CA 1
ATOM 637 C C . LYS A 1 102 ? -18.782 18.155 -5.928 1.00 26.48 582 LYS A C 1
ATOM 638 O O . LYS A 1 102 ? -19.056 19.184 -5.348 1.00 28.78 582 LYS A O 1
ATOM 644 N N . LYS A 1 103 ? -19.709 17.291 -6.304 1.00 22.70 583 LYS A N 1
ATOM 645 C CA . LYS A 1 103 ? -21.122 17.608 -6.127 1.00 16.73 583 LYS A CA 1
ATOM 646 C C . LYS A 1 103 ? -21.482 17.755 -4.654 1.00 21.34 583 LYS A C 1
ATOM 647 O O . LYS A 1 103 ? -22.251 18.648 -4.282 1.00 27.71 583 LYS A O 1
ATOM 653 N N . GLY A 1 104 ? -20.922 16.901 -3.800 1.00 20.49 584 GLY A N 1
ATOM 654 C CA . GLY A 1 104 ? -21.255 16.964 -2.386 1.00 20.26 584 GLY A CA 1
ATOM 655 C C . GLY A 1 104 ? -22.706 16.592 -2.151 1.00 25.00 584 GLY A C 1
ATOM 656 O O . GLY A 1 104 ? -23.267 15.717 -2.819 1.00 26.59 584 GLY A O 1
ATOM 657 N N . ASN A 1 105 ? -23.331 17.272 -1.186 1.00 21.63 585 ASN A N 1
ATOM 658 C CA . ASN A 1 105 ? -24.734 17.051 -0.855 1.00 32.29 585 ASN A CA 1
ATOM 659 C C . ASN A 1 105 ? -25.668 18.008 -1.589 1.00 27.20 585 ASN A C 1
ATOM 660 O O . ASN A 1 105 ? -26.734 18.358 -1.064 1.00 44.53 585 ASN A O 1
ATOM 665 N N . ARG A 1 106 ? -25.302 18.433 -2.792 1.00 24.65 586 ARG A N 1
ATOM 666 C CA . ARG A 1 106 ? -26.096 19.367 -3.574 1.00 21.67 586 ARG A CA 1
ATOM 667 C C . ARG A 1 106 ? -26.962 18.627 -4.585 1.00 20.89 586 ARG A C 1
ATOM 668 O O . ARG A 1 106 ? -26.762 17.443 -4.865 1.00 21.49 586 ARG A O 1
ATOM 676 N N . THR A 1 107 ? -27.939 19.348 -5.132 1.00 18.11 587 THR A N 1
ATOM 677 C CA . THR A 1 107 ? -28.648 18.872 -6.304 1.00 16.07 587 THR A CA 1
ATOM 678 C C . THR A 1 107 ? -27.747 19.033 -7.524 1.00 17.55 587 THR A C 1
ATOM 679 O O . THR A 1 107 ? -26.751 19.757 -7.474 1.00 12.60 587 THR A O 1
ATOM 683 N N . PRO A 1 108 ? -28.054 18.345 -8.627 1.00 15.98 588 PRO A N 1
ATOM 684 C CA . PRO A 1 108 ? -27.338 18.655 -9.876 1.00 12.66 588 PRO A CA 1
ATOM 685 C C . PRO A 1 108 ? -27.452 20.118 -10.265 1.00 18.51 588 PRO A C 1
ATOM 686 O O . PRO A 1 108 ? -26.471 20.715 -10.726 1.00 16.04 588 PRO A O 1
ATOM 690 N N . PHE A 1 109 ? -28.628 20.718 -10.070 1.00 19.02 589 PHE A N 1
ATOM 691 C CA . PHE A 1 109 ? -28.817 22.128 -10.399 1.00 14.65 589 PHE A CA 1
ATOM 692 C C . PHE A 1 109 ? -27.906 23.020 -9.562 1.00 16.14 589 PHE A C 1
ATOM 693 O O . PHE A 1 109 ? -27.278 23.947 -10.084 1.00 15.53 589 PHE A O 1
ATOM 701 N N . GLN A 1 110 ? -27.826 22.756 -8.254 1.00 16.15 590 GLN A N 1
ATOM 702 C CA . GLN A 1 110 ? -26.946 23.546 -7.397 1.00 15.39 590 GLN A CA 1
ATOM 703 C C . GLN A 1 110 ? -25.481 23.322 -7.749 1.00 16.27 590 GLN A C 1
ATOM 704 O O . GLN A 1 110 ? -24.664 24.246 -7.653 1.00 16.46 590 GLN A O 1
ATOM 710 N N . TYR A 1 111 ? -25.129 22.102 -8.160 1.00 17.79 591 TYR A N 1
ATOM 711 C CA . TYR A 1 111 ? -23.741 21.801 -8.491 1.00 19.17 591 TYR A CA 1
ATOM 712 C C . TYR A 1 111 ? -23.356 22.383 -9.846 1.00 18.58 591 TYR A C 1
ATOM 713 O O . TYR A 1 111 ? -22.293 22.998 -9.989 1.00 20.89 591 TYR A O 1
ATOM 722 N N . LEU A 1 112 ? -24.209 22.197 -10.857 1.00 13.52 592 LEU A N 1
ATOM 723 C CA . LEU A 1 112 ? -23.856 22.617 -12.208 1.00 14.72 592 LEU A CA 1
ATOM 724 C C . LEU A 1 112 ? -23.941 24.126 -12.392 1.00 18.69 592 LEU A C 1
ATOM 725 O O . LEU A 1 112 ? -23.296 24.661 -13.299 1.00 22.30 592 LEU A O 1
ATOM 730 N N . SER A 1 113 ? -24.706 24.824 -11.551 1.00 14.82 593 SER A N 1
ATOM 731 C CA . SER A 1 113 ? -24.697 26.280 -11.572 1.00 15.57 593 SER A CA 1
ATOM 732 C C . SER A 1 113 ? -23.468 26.862 -10.885 1.00 15.98 593 SER A C 1
ATOM 733 O O . SER A 1 113 ? -23.192 28.054 -11.043 1.00 17.17 593 SER A O 1
ATOM 736 N N . SER A 1 114 ? -22.732 26.050 -10.134 1.00 19.05 594 SER A N 1
ATOM 737 C CA . SER A 1 114 ? -21.569 26.510 -9.388 1.00 22.32 594 SER A CA 1
ATOM 738 C C . SER A 1 114 ? -20.419 26.813 -10.349 1.00 21.23 594 SER A C 1
ATOM 739 O O . SER A 1 114 ? -20.580 26.893 -11.571 1.00 24.54 594 SER A O 1
ATOM 742 N N . SER A 1 115 ? -19.237 27.027 -9.779 1.00 19.17 595 SER A N 1
ATOM 743 C CA . SER A 1 115 ? -17.999 27.086 -10.538 1.00 25.20 595 SER A CA 1
ATOM 744 C C . SER A 1 115 ? -17.242 25.768 -10.488 1.00 17.86 595 SER A C 1
ATOM 745 O O . SER A 1 115 ? -16.154 25.670 -11.062 1.00 22.57 595 SER A O 1
ATOM 748 N N . ASP A 1 116 ? -17.793 24.755 -9.815 1.00 21.86 596 ASP A N 1
ATOM 749 C CA . ASP A 1 116 ? -17.141 23.462 -9.657 1.00 21.48 596 ASP A CA 1
ATOM 750 C C . ASP A 1 116 ? -17.447 22.488 -10.789 1.00 21.44 596 ASP A C 1
ATOM 751 O O . ASP A 1 116 ? -16.782 21.450 -10.890 1.00 21.35 596 ASP A O 1
ATOM 756 N N . SER A 1 117 ? -18.422 22.790 -11.638 1.00 21.42 597 SER A N 1
ATOM 757 C CA . SER A 1 117 ? -18.886 21.850 -12.645 1.00 23.67 597 SER A CA 1
ATOM 758 C C . SER A 1 117 ? -18.160 22.053 -13.970 1.00 25.01 597 SER A C 1
ATOM 759 O O . SER A 1 117 ? -17.635 23.128 -14.263 1.00 27.46 597 SER A O 1
ATOM 762 N N . LYS A 1 118 ? -18.159 20.997 -14.784 1.00 22.83 598 LYS A N 1
ATOM 763 C CA . LYS A 1 118 ? -17.510 21.026 -16.088 1.00 28.48 598 LYS A CA 1
ATOM 764 C C . LYS A 1 118 ? -18.454 21.408 -17.220 1.00 24.03 598 LYS A C 1
ATOM 765 O O . LYS A 1 118 ? -17.983 21.827 -18.284 1.00 28.46 598 LYS A O 1
ATOM 771 N N . ILE A 1 119 ? -19.766 21.265 -17.027 1.00 20.16 599 ILE A N 1
ATOM 772 C CA . ILE A 1 119 ? -20.749 21.608 -18.043 1.00 16.16 599 ILE A CA 1
ATOM 773 C C . ILE A 1 119 ? -21.802 22.513 -17.422 1.00 18.49 599 ILE A C 1
ATOM 774 O O . ILE A 1 119 ? -21.989 22.549 -16.204 1.00 21.72 599 ILE A O 1
ATOM 779 N N . SER A 1 120 ? -22.496 23.250 -18.283 1.00 16.57 600 SER A N 1
ATOM 780 C CA . SER A 1 120 ? -23.562 24.128 -17.835 1.00 21.55 600 SER A CA 1
ATOM 781 C C . SER A 1 120 ? -24.820 23.324 -17.521 1.00 21.34 600 SER A C 1
ATOM 782 O O . SER A 1 120 ? -25.022 22.214 -18.020 1.00 20.14 600 SER A O 1
ATOM 785 N N . TYR A 1 121 ? -25.672 23.902 -16.671 1.00 21.58 601 TYR A N 1
ATOM 786 C CA . TYR A 1 121 ? -26.952 23.268 -16.379 1.00 17.65 601 TYR A CA 1
ATOM 787 C C . TYR A 1 121 ? -27.850 23.240 -17.607 1.00 21.21 601 TYR A C 1
ATOM 788 O O . TYR A 1 121 ? -28.691 22.344 -17.741 1.00 20.44 601 TYR A O 1
ATOM 797 N N . GLU A 1 122 ? -27.686 24.207 -18.514 1.00 22.92 602 GLU A N 1
ATOM 798 C CA . GLU A 1 122 ? -28.493 24.230 -19.730 1.00 24.71 602 GLU A CA 1
ATOM 799 C C . GLU A 1 122 ? -28.153 23.055 -20.638 1.00 21.19 602 GLU A C 1
ATOM 800 O O . GLU A 1 122 ? -29.048 22.389 -21.171 1.00 26.87 602 GLU A O 1
ATOM 806 N N . THR A 1 123 ? -26.859 22.788 -20.831 1.00 17.76 603 THR A N 1
ATOM 807 C CA . THR A 1 123 ? -26.454 21.603 -21.581 1.00 21.82 603 THR A CA 1
ATOM 808 C C . THR A 1 123 ? -26.930 20.334 -20.886 1.00 26.86 603 THR A C 1
ATOM 809 O O . THR A 1 123 ? -27.415 19.401 -21.538 1.00 19.29 603 THR A O 1
ATOM 813 N N . PHE A 1 124 ? -26.808 20.292 -19.558 1.00 21.16 604 PHE A N 1
ATOM 814 C CA . PHE A 1 124 ? -27.259 19.135 -18.791 1.00 18.65 604 PHE A CA 1
ATOM 815 C C . PHE A 1 124 ? -28.762 18.929 -18.935 1.00 20.48 604 PHE A C 1
ATOM 816 O O . PHE A 1 124 ? -29.227 17.808 -19.167 1.00 19.19 604 PHE A O 1
ATOM 824 N N . LYS A 1 125 ? -29.540 20.008 -18.805 1.00 15.79 605 LYS A N 1
ATOM 825 C CA . LYS A 1 125 ? -30.993 19.889 -18.883 1.00 18.38 605 LYS A CA 1
ATOM 826 C C . LYS A 1 125 ? -31.440 19.422 -20.263 1.00 22.53 605 LYS A C 1
ATOM 827 O O . LYS A 1 125 ? -32.324 18.563 -20.379 1.00 22.68 605 LYS A O 1
ATOM 833 N N . LYS A 1 126 ? -30.846 19.978 -21.322 1.00 18.92 606 LYS A N 1
ATOM 834 C CA . LYS A 1 126 ? -31.197 19.555 -22.675 1.00 19.45 606 LYS A CA 1
ATOM 835 C C . LYS A 1 126 ? -30.915 18.071 -22.879 1.00 25.29 606 LYS A C 1
ATOM 836 O O . LYS A 1 126 ? -31.708 17.360 -23.508 1.00 23.95 606 LYS A O 1
ATOM 842 N N . HIS A 1 127 ? -29.794 17.584 -22.343 1.00 24.62 607 HIS A N 1
ATOM 843 C CA . HIS A 1 127 ? -29.462 16.170 -22.480 1.00 20.45 607 HIS A CA 1
ATOM 844 C C . HIS A 1 127 ? -30.409 15.296 -21.668 1.00 24.04 607 HIS A C 1
ATOM 845 O O . HIS A 1 127 ? -30.803 14.213 -22.118 1.00 23.40 607 HIS A O 1
ATOM 852 N N . ILE A 1 128 ? -30.787 15.747 -20.470 1.00 19.99 608 ILE A N 1
ATOM 853 C CA . ILE A 1 128 ? -31.671 14.953 -19.622 1.00 22.32 608 ILE A CA 1
ATOM 854 C C . ILE A 1 128 ? -33.070 14.881 -20.222 1.00 28.50 608 ILE A C 1
ATOM 855 O O . ILE A 1 128 ? -33.706 13.820 -20.221 1.00 22.11 608 ILE A O 1
ATOM 860 N N . LEU A 1 129 ? -33.571 16.004 -20.745 1.00 21.39 609 LEU A N 1
ATOM 861 C CA . LEU A 1 129 ? -34.898 16.008 -21.355 1.00 26.52 609 LEU A CA 1
ATOM 862 C C . LEU A 1 129 ? -34.954 15.078 -22.561 1.00 29.82 609 LEU A C 1
ATOM 863 O O . LEU A 1 129 ? -35.943 14.362 -22.757 1.00 36.16 609 LEU A O 1
ATOM 868 N N . ASN A 1 130 ? -33.898 15.072 -23.378 1.00 25.91 610 ASN A N 1
ATOM 869 C CA . ASN A 1 130 ? -33.853 14.159 -24.515 1.00 31.50 610 ASN A CA 1
ATOM 870 C C . ASN A 1 130 ? -33.691 12.713 -24.065 1.00 27.49 610 ASN A C 1
ATOM 871 O O . ASN A 1 130 ? -34.240 11.804 -24.698 1.00 31.39 610 ASN A O 1
ATOM 876 N N . LEU A 1 131 ? -32.951 12.483 -22.978 1.00 22.84 611 LEU A N 1
ATOM 877 C CA . LEU A 1 131 ? -32.782 11.126 -22.471 1.00 27.49 611 LEU A CA 1
ATOM 878 C C . LEU A 1 131 ? -34.095 10.554 -21.952 1.00 32.65 611 LEU A C 1
ATOM 879 O O . LEU A 1 131 ? -34.311 9.339 -22.023 1.00 33.36 611 LEU A O 1
ATOM 884 N N . ALA A 1 132 ? -34.981 11.407 -21.439 1.00 30.42 612 ALA A N 1
ATOM 885 C CA . ALA A 1 132 ? -36.262 10.966 -20.895 1.00 29.24 612 ALA A CA 1
ATOM 886 C C . ALA A 1 132 ? -37.363 10.980 -21.953 1.00 32.14 612 ALA A C 1
ATOM 887 O O . ALA A 1 132 ? -37.949 9.938 -22.262 1.00 34.89 612 ALA A O 1
ATOM 889 N N . LYS A 1 133 ? -37.655 12.156 -22.509 1.00 34.36 613 LYS A N 1
ATOM 890 C CA . LYS A 1 133 ? -38.754 12.273 -23.463 1.00 30.13 613 LYS A CA 1
ATOM 891 C C . LYS A 1 133 ? -38.420 11.582 -24.780 1.00 34.66 613 LYS A C 1
ATOM 892 O O . LYS A 1 133 ? -39.223 10.804 -25.306 1.00 44.03 613 LYS A O 1
ATOM 894 N N . GLY A 1 134 ? -37.237 11.851 -25.324 1.00 29.81 614 GLY A N 1
ATOM 895 C CA . GLY A 1 134 ? -36.862 11.312 -26.616 1.00 27.42 614 GLY A CA 1
ATOM 896 C C . GLY A 1 134 ? -36.513 9.839 -26.603 1.00 29.30 614 GLY A C 1
ATOM 897 O O . GLY A 1 134 ? -37.113 9.047 -27.336 1.00 34.65 614 GLY A O 1
ATOM 898 N N . LYS A 1 135 ? -35.544 9.456 -25.772 1.00 26.74 615 LYS A N 1
ATOM 899 C CA . LYS A 1 135 ? -35.037 8.090 -25.771 1.00 28.61 615 LYS A CA 1
ATOM 900 C C . LYS A 1 135 ? -35.737 7.183 -24.768 1.00 31.44 615 LYS A C 1
ATOM 901 O O . LYS A 1 135 ? -35.665 5.957 -24.913 1.00 29.80 615 LYS A O 1
ATOM 907 N N . GLY A 1 136 ? -36.409 7.745 -23.765 1.00 30.42 616 GLY A N 1
ATOM 908 C CA . GLY A 1 136 ? -37.076 6.923 -22.772 1.00 34.40 616 GLY A CA 1
ATOM 909 C C . GLY A 1 136 ? -36.145 6.080 -21.936 1.00 30.44 616 GLY A C 1
ATOM 910 O O . GLY A 1 136 ? -36.574 5.073 -21.366 1.00 26.90 616 GLY A O 1
ATOM 911 N N . ARG A 1 137 ? -34.871 6.466 -21.843 1.00 22.19 617 ARG A N 1
ATOM 912 C CA . ARG A 1 137 ? -33.907 5.671 -21.093 1.00 25.27 617 ARG A CA 1
ATOM 913 C C . ARG A 1 137 ? -34.112 5.794 -19.589 1.00 29.33 617 ARG A C 1
ATOM 914 O O . ARG A 1 137 ? -33.753 4.878 -18.841 1.00 28.26 617 ARG A O 1
ATOM 922 N N . ILE A 1 138 ? -34.681 6.906 -19.128 1.00 29.38 618 ILE A N 1
ATOM 923 C CA . ILE A 1 138 ? -34.812 7.185 -17.706 1.00 28.20 618 ILE A CA 1
ATOM 924 C C . ILE A 1 138 ? -36.286 7.362 -17.364 1.00 23.63 618 ILE A C 1
ATOM 925 O O . ILE A 1 138 ? -37.118 7.670 -18.220 1.00 24.73 618 ILE A O 1
ATOM 930 N N . SER A 1 139 ? -36.601 7.154 -16.089 1.00 25.30 619 SER A N 1
ATOM 931 C CA . SER A 1 139 ? -37.970 7.275 -15.618 1.00 23.34 619 SER A CA 1
ATOM 932 C C . SER A 1 139 ? -38.339 8.740 -15.413 1.00 27.42 619 SER A C 1
ATOM 933 O O . SER A 1 139 ? -37.479 9.622 -15.341 1.00 26.76 619 SER A O 1
ATOM 936 N N . LYS A 1 140 ? -39.647 8.989 -15.321 1.00 25.62 620 LYS A N 1
ATOM 937 C CA . LYS A 1 140 ? -40.127 10.334 -15.022 1.00 24.93 620 LYS A CA 1
ATOM 938 C C . LYS A 1 140 ? -39.649 10.795 -13.651 1.00 26.50 620 LYS A C 1
ATOM 939 O O . LYS A 1 140 ? -39.364 11.981 -13.449 1.00 26.76 620 LYS A O 1
ATOM 945 N N . THR A 1 141 ? -39.558 9.867 -12.696 1.00 22.25 621 THR A N 1
ATOM 946 C CA . THR A 1 141 ? -39.093 10.217 -11.358 1.00 18.80 621 THR A CA 1
ATOM 947 C C . THR A 1 141 ? -37.631 10.646 -11.375 1.00 22.32 621 THR A C 1
ATOM 948 O O . THR A 1 141 ? -37.258 11.624 -10.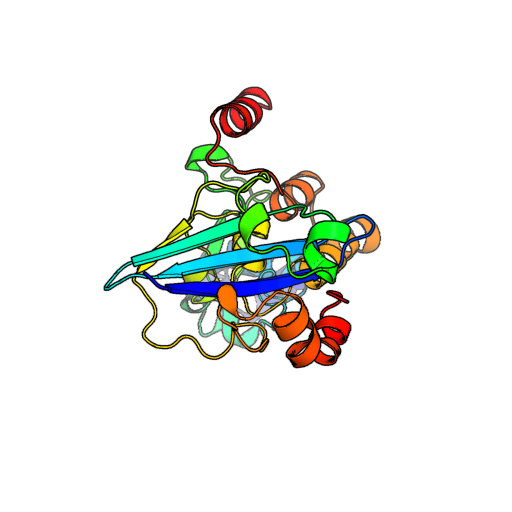715 1.00 25.53 621 THR A O 1
ATOM 952 N N . LYS A 1 142 ? -36.788 9.930 -12.123 1.00 22.56 622 LYS A N 1
ATOM 953 C CA . LYS A 1 142 ? -35.380 10.304 -12.211 1.00 18.42 622 LYS A CA 1
ATOM 954 C C . LYS A 1 142 ? -35.209 11.657 -12.891 1.00 22.14 622 LYS A C 1
ATOM 955 O O . LYS A 1 142 ? -34.385 12.473 -12.461 1.00 19.08 622 LYS A O 1
ATOM 961 N N . LYS A 1 143 ? -35.981 11.912 -13.952 1.00 20.99 623 LYS A N 1
ATOM 962 C CA . LYS A 1 143 ? -35.897 13.194 -14.644 1.00 22.64 623 LYS A CA 1
ATOM 963 C C . LYS A 1 143 ? -36.222 14.351 -13.707 1.00 22.23 623 LYS A C 1
ATOM 964 O O . LYS A 1 143 ? -35.534 15.379 -13.713 1.00 16.35 623 LYS A O 1
ATOM 970 N N . GLU A 1 144 ? -37.268 14.201 -12.892 1.00 19.07 624 GLU A N 1
ATOM 971 C CA . GLU A 1 144 ? -37.642 15.269 -11.972 1.00 23.64 624 GLU A CA 1
ATOM 972 C C . GLU A 1 144 ? -36.623 15.429 -10.850 1.00 20.54 624 GLU A C 1
ATOM 973 O O . GLU A 1 144 ? -36.451 16.537 -10.327 1.00 21.72 624 GLU A O 1
ATOM 979 N N . TYR A 1 145 ? -35.947 14.344 -10.464 1.00 17.05 625 TYR A N 1
ATOM 980 C CA . TYR A 1 145 ? -34.839 14.459 -9.520 1.00 19.09 625 TYR A CA 1
ATOM 981 C C . TYR A 1 145 ? -33.695 15.265 -10.123 1.00 20.71 625 TYR A C 1
ATOM 982 O O . TYR A 1 145 ? -33.162 16.184 -9.489 1.00 21.36 625 TYR A O 1
ATOM 991 N N . LEU A 1 146 ? -33.308 14.930 -11.356 1.00 20.42 626 LEU A N 1
ATOM 992 C CA . LEU A 1 146 ? -32.152 15.564 -11.982 1.00 20.51 626 LEU A CA 1
ATOM 993 C C . LEU A 1 146 ? -32.394 17.046 -12.235 1.00 19.88 626 LEU A C 1
ATOM 994 O O . LEU A 1 146 ? -31.476 17.863 -12.097 1.00 17.03 626 LEU A O 1
ATOM 999 N N . LEU A 1 147 ? -33.619 17.414 -12.608 1.00 16.28 627 LEU A N 1
ATOM 1000 C CA . LEU A 1 147 ? -33.957 18.796 -12.918 1.00 19.56 627 LEU A CA 1
ATOM 1001 C C . LEU A 1 147 ? -34.600 19.517 -11.738 1.00 16.36 627 LEU A C 1
ATOM 1002 O O . LEU A 1 147 ? -35.328 20.495 -11.939 1.00 16.55 627 LEU A O 1
ATOM 1007 N N . GLU A 1 148 ? -34.347 19.053 -10.517 1.00 18.88 628 GLU A N 1
ATOM 1008 C CA . GLU A 1 148 ? -34.850 19.732 -9.330 1.00 16.92 628 GLU A CA 1
ATOM 1009 C C . GLU A 1 148 ? -34.097 21.042 -9.137 1.00 18.00 628 GLU A C 1
ATOM 1010 O O . GLU A 1 148 ? -32.877 21.043 -8.946 1.00 18.04 628 GLU A O 1
ATOM 1016 N N . GLU A 1 149 ? -34.823 22.158 -9.181 1.00 23.94 629 GLU A N 1
ATOM 1017 C CA . GLU A 1 149 ? -34.214 23.479 -9.139 1.00 20.55 629 GLU A CA 1
ATOM 1018 C C . GLU A 1 149 ? -34.519 24.246 -7.860 1.00 23.73 629 GLU A C 1
ATOM 1019 O O . GLU A 1 149 ? -34.137 25.416 -7.752 1.00 23.57 629 GLU A O 1
ATOM 1025 N N . ARG A 1 150 ? -35.183 23.627 -6.891 1.00 21.12 630 ARG A N 1
ATOM 1026 C CA . ARG A 1 150 ? -35.452 24.276 -5.618 1.00 25.34 630 ARG A CA 1
ATOM 1027 C C . ARG A 1 150 ? -34.317 24.007 -4.635 1.00 26.52 630 ARG A C 1
ATOM 1028 O O . ARG A 1 150 ? -33.511 23.091 -4.810 1.00 17.85 630 ARG A O 1
ATOM 1036 N N . ASP A 1 151 ? -34.266 24.827 -3.587 1.00 18.38 631 ASP A N 1
ATOM 1037 C CA . ASP A 1 151 ? -33.240 24.705 -2.557 1.00 18.71 631 ASP A CA 1
ATOM 1038 C C . ASP A 1 151 ? -33.648 23.604 -1.585 1.00 18.75 631 ASP A C 1
ATOM 1039 O O . ASP A 1 151 ? -34.536 23.801 -0.750 1.00 18.68 631 ASP A O 1
ATOM 1044 N N . ILE A 1 152 ? -32.988 22.449 -1.678 1.00 15.95 632 ILE A N 1
ATOM 1045 C CA . ILE A 1 152 ? -33.348 21.282 -0.878 1.00 21.14 632 ILE A CA 1
ATOM 1046 C C . ILE A 1 152 ? -32.945 21.478 0.578 1.00 19.33 632 ILE A C 1
ATOM 1047 O O . ILE A 1 152 ? -33.165 20.596 1.416 1.00 24.81 632 ILE A O 1
ATOM 1052 N N . ASN A 1 153 ? -32.343 22.623 0.890 1.00 16.98 633 ASN A N 1
ATOM 1053 C CA . ASN A 1 153 ? -32.022 22.966 2.267 1.00 24.57 633 ASN A CA 1
ATOM 1054 C C . ASN A 1 153 ? -33.122 23.771 2.946 1.00 27.77 633 ASN A C 1
ATOM 1055 O O . ASN A 1 153 ? -33.024 24.033 4.149 1.00 28.32 633 ASN A O 1
ATOM 1060 N N . ARG A 1 154 ? -34.161 24.158 2.211 1.00 24.95 634 ARG A N 1
ATOM 1061 C CA . ARG A 1 154 ? -35.258 24.926 2.778 1.00 26.92 634 ARG A CA 1
ATOM 1062 C C . ARG A 1 154 ? -36.237 24.018 3.512 1.00 20.72 634 ARG A C 1
ATOM 1063 O O . ARG A 1 154 ? -36.446 22.860 3.138 1.00 21.78 634 ARG A O 1
ATOM 1071 N N . PHE A 1 155 ? -36.838 24.565 4.572 1.00 24.37 635 PHE A N 1
ATOM 1072 C CA . PHE A 1 155 ? -37.871 23.848 5.314 1.00 22.87 635 PHE A CA 1
ATOM 1073 C C . PHE A 1 155 ? -39.006 23.417 4.392 1.00 25.72 635 PHE A C 1
ATOM 1074 O O . PHE A 1 155 ? -39.446 22.262 4.423 1.00 22.71 635 PHE A O 1
ATOM 1082 N N . SER A 1 156 ? -39.488 24.342 3.558 1.00 22.96 636 SER A N 1
ATOM 1083 C CA . SER A 1 156 ? -40.640 24.056 2.709 1.00 25.93 636 SER A CA 1
ATOM 1084 C C . SER A 1 156 ? -40.323 22.978 1.680 1.00 25.70 636 SER A C 1
ATOM 1085 O O . SER A 1 156 ? -41.171 22.131 1.377 1.00 22.18 636 SER A O 1
ATOM 1088 N N . VAL A 1 157 ? -39.107 22.995 1.129 1.00 20.74 637 VAL A N 1
ATOM 1089 C CA . VAL A 1 157 ? -38.749 22.021 0.103 1.00 19.64 637 VAL A CA 1
ATOM 1090 C C . VAL A 1 157 ? -38.591 20.633 0.712 1.00 22.94 637 VAL A C 1
ATOM 1091 O O . VAL A 1 157 ? -39.058 19.637 0.145 1.00 24.19 637 VAL A O 1
ATOM 1095 N N . GLN A 1 158 ? -37.936 20.541 1.872 1.00 19.56 638 GLN A N 1
ATOM 1096 C CA . GLN A 1 158 ? -37.813 19.252 2.547 1.00 24.28 638 GLN A CA 1
ATOM 1097 C C . GLN A 1 158 ? -39.177 18.722 2.967 1.00 24.26 638 GLN A C 1
ATOM 1098 O O . GLN A 1 158 ? -39.421 17.510 2.928 1.00 20.69 638 GLN A O 1
ATOM 1104 N N . LYS A 1 159 ? -40.078 19.618 3.375 1.00 21.78 639 LYS A N 1
ATOM 1105 C CA . LYS A 1 159 ? -41.440 19.210 3.700 1.00 23.02 639 LYS A CA 1
ATOM 1106 C C . LYS A 1 159 ? -42.146 18.629 2.481 1.00 26.59 639 LYS A C 1
ATOM 1107 O O . LYS A 1 159 ? -42.857 17.622 2.585 1.00 23.37 639 LYS A O 1
ATOM 1113 N N . ASP A 1 160 ? -41.954 19.247 1.313 1.00 22.07 640 ASP A N 1
ATOM 1114 C CA . ASP A 1 160 ? -42.591 18.752 0.097 1.00 26.39 640 ASP A CA 1
ATOM 1115 C C . ASP A 1 160 ? -42.062 17.375 -0.285 1.00 23.57 640 ASP A C 1
ATOM 1116 O O . ASP A 1 160 ? -42.818 16.521 -0.762 1.00 21.56 640 ASP A O 1
ATOM 1121 N N . PHE A 1 161 ? -40.762 17.141 -0.085 1.00 20.05 641 PHE A N 1
ATOM 1122 C CA . PHE A 1 161 ? -40.190 15.834 -0.393 1.00 19.37 641 PHE A CA 1
ATOM 1123 C C . PHE A 1 161 ? -40.736 14.758 0.538 1.00 21.41 641 PHE A C 1
ATOM 1124 O O . PHE A 1 161 ? -40.996 13.629 0.107 1.00 21.75 641 PHE A O 1
ATOM 1132 N N . ILE A 1 162 ? -40.916 15.089 1.818 1.00 24.58 642 ILE A N 1
ATOM 1133 C CA . ILE A 1 162 ? -41.449 14.115 2.764 1.00 22.16 642 ILE A CA 1
ATOM 1134 C C . ILE A 1 162 ? -42.924 13.855 2.487 1.00 23.33 642 ILE A C 1
ATOM 1135 O O . ILE A 1 162 ? -43.394 12.713 2.563 1.00 24.62 642 ILE A O 1
ATOM 1140 N N . ASN A 1 163 ? -43.675 14.904 2.144 1.00 23.80 643 ASN A N 1
ATOM 1141 C CA . ASN A 1 163 ? -45.111 14.771 1.932 1.00 25.17 643 ASN A CA 1
ATOM 1142 C C . ASN A 1 163 ? -45.460 14.083 0.618 1.00 24.91 643 ASN A C 1
ATOM 1143 O O . ASN A 1 163 ? -46.570 13.557 0.491 1.00 36.45 643 ASN A O 1
ATOM 1148 N N . ARG A 1 164 ? -44.547 14.075 -0.358 1.00 33.64 644 ARG A N 1
ATOM 1149 C CA . ARG A 1 164 ? -44.828 13.413 -1.628 1.00 41.14 644 ARG A CA 1
ATOM 1150 C C . ARG A 1 164 ? -44.961 11.905 -1.475 1.00 49.53 644 ARG A C 1
ATOM 1151 O O . ARG A 1 164 ? -45.513 11.251 -2.366 1.00 52.78 644 ARG A O 1
ATOM 1159 N N . ASN A 1 165 ? -44.475 11.343 -0.372 1.00 62.48 645 ASN A N 1
ATOM 1160 C CA . ASN A 1 165 ? -44.542 9.905 -0.143 1.00 60.53 645 ASN A CA 1
ATOM 1161 C C . ASN A 1 165 ? -45.981 9.449 0.076 1.00 65.03 645 ASN A C 1
ATOM 1162 O O . ASN A 1 165 ? -46.541 8.721 -0.744 1.00 73.69 645 ASN A O 1
ATOM 1164 N N . SER B 2 3 ? -13.090 39.867 2.814 1.00 57.63 63 SER B N 1
ATOM 1165 C CA . SER B 2 3 ? -13.811 38.923 1.968 1.00 57.65 63 SER B CA 1
ATOM 1166 C C . SER B 2 3 ? -13.938 39.454 0.543 1.00 50.68 63 SER B C 1
ATOM 1167 O O . SER B 2 3 ? -14.187 40.641 0.340 1.00 55.16 63 SER B O 1
ATOM 1170 N N . VAL B 2 4 ? -13.755 38.570 -0.436 1.00 42.69 64 VAL B N 1
ATOM 1171 C CA . VAL B 2 4 ? -13.822 38.924 -1.849 1.00 37.31 64 VAL B CA 1
ATOM 1172 C C . VAL B 2 4 ? -14.976 38.159 -2.485 1.00 32.73 64 VAL B C 1
ATOM 1173 O O . VAL B 2 4 ? -15.113 36.947 -2.282 1.00 36.62 64 VAL B O 1
ATOM 1177 N N . LYS B 2 5 ? -15.802 38.867 -3.252 1.00 32.69 65 LYS B N 1
ATOM 1178 C CA . LYS B 2 5 ? -16.942 38.277 -3.942 1.00 32.52 65 LYS B CA 1
ATOM 1179 C C . LYS B 2 5 ? -16.632 38.153 -5.428 1.00 32.44 65 LYS B C 1
ATOM 1180 O O . LYS B 2 5 ? -16.274 39.142 -6.077 1.00 36.44 65 LYS B O 1
ATOM 1186 N N . TYR B 2 6 ? -16.776 36.942 -5.959 1.00 28.63 66 TYR B N 1
ATOM 1187 C CA . TYR B 2 6 ? -16.518 36.653 -7.362 1.00 27.25 66 TYR B CA 1
ATOM 1188 C C . TYR B 2 6 ? -17.814 36.279 -8.069 1.00 27.95 66 TYR B C 1
ATOM 1189 O O . TYR B 2 6 ? -18.639 35.542 -7.520 1.00 26.32 66 TYR B O 1
ATOM 1198 N N . ILE B 2 7 ? -17.984 36.778 -9.290 1.00 26.72 67 ILE B N 1
ATOM 1199 C CA . ILE B 2 7 ? -19.009 36.259 -10.191 1.00 25.29 67 ILE B CA 1
ATOM 1200 C C . ILE B 2 7 ? -18.415 35.037 -10.885 1.00 25.94 67 ILE B C 1
ATOM 1201 O O . ILE B 2 7 ? -17.496 35.161 -11.698 1.00 29.39 67 ILE B O 1
ATOM 1206 N N . SER B 2 8 ? -18.929 33.853 -10.555 1.00 23.40 68 SER B N 1
ATOM 1207 C CA . SER B 2 8 ? -18.340 32.605 -11.025 1.00 22.06 68 SER B CA 1
ATOM 1208 C C . SER B 2 8 ? -19.070 31.989 -12.209 1.00 23.44 68 SER B C 1
ATOM 1209 O O . SER B 2 8 ? -18.442 31.291 -13.008 1.00 25.95 68 SER B O 1
ATOM 1212 N N . ASN B 2 9 ? -20.371 32.226 -12.348 1.00 25.46 69 ASN B N 1
ATOM 1213 C CA . ASN B 2 9 ? -21.135 31.582 -13.405 1.00 25.68 69 ASN B CA 1
ATOM 1214 C C . ASN B 2 9 ? -22.377 32.407 -13.702 1.00 28.39 69 ASN B C 1
ATOM 1215 O O . ASN B 2 9 ? -22.980 32.980 -12.791 1.00 24.41 69 ASN B O 1
ATOM 1220 N N . MET B 2 10 ? -22.749 32.459 -14.979 1.00 26.18 70 MET B N 1
ATOM 1221 C CA . MET B 2 10 ? -23.937 33.172 -15.422 1.00 22.17 70 MET B CA 1
ATOM 1222 C C . MET B 2 10 ? -24.598 32.397 -16.552 1.00 25.72 70 MET B C 1
ATOM 1223 O O . MET B 2 10 ? -23.943 31.645 -17.280 1.00 23.44 70 MET B O 1
ATOM 1228 N N . SER B 2 11 ? -25.909 32.586 -16.688 1.00 27.99 71 SER B N 1
ATOM 1229 C CA . SER B 2 11 ? -26.677 31.937 -17.744 1.00 32.30 71 SER B CA 1
ATOM 1230 C C . SER B 2 11 ? -27.848 32.834 -18.109 1.00 29.93 71 SER B C 1
ATOM 1231 O O . SER B 2 11 ? -28.665 33.167 -17.245 1.00 27.00 71 SER B O 1
ATOM 1234 N N . LYS B 2 12 ? -27.927 33.223 -19.379 1.00 33.32 72 LYS B N 1
ATOM 1235 C CA . LYS B 2 12 ? -29.015 34.079 -19.831 1.00 38.86 72 LYS B CA 1
ATOM 1236 C C . LYS B 2 12 ? -30.311 33.283 -19.918 1.00 35.45 72 LYS B C 1
ATOM 1237 O O . LYS B 2 12 ? -30.348 32.194 -20.498 1.00 40.82 72 LYS B O 1
ATOM 1243 N N . GLN B 2 13 ? -31.372 33.828 -19.336 1.00 34.87 73 GLN B N 1
ATOM 1244 C CA . GLN B 2 13 ? -32.697 33.229 -19.376 1.00 39.71 73 GLN B CA 1
ATOM 1245 C C . GLN B 2 13 ? -33.645 34.153 -20.134 1.00 37.15 73 GLN B C 1
ATOM 1246 O O . GLN B 2 13 ? -33.268 35.241 -20.578 1.00 37.29 73 GLN B O 1
ATOM 1252 N N . GLU B 2 14 ? -34.895 33.705 -20.279 1.00 51.96 74 GLU B N 1
ATOM 1253 C CA . GLU B 2 14 ? -35.859 34.449 -21.083 1.00 49.60 74 GLU B CA 1
ATOM 1254 C C . GLU B 2 14 ? -36.176 35.805 -20.464 1.00 47.25 74 GLU B C 1
ATOM 1255 O O . GLU B 2 14 ? -36.273 36.812 -21.176 1.00 52.75 74 GLU B O 1
ATOM 1257 N N . LYS B 2 15 ? -36.337 35.855 -19.142 1.00 47.55 75 LYS B N 1
ATOM 1258 C CA . LYS B 2 15 ? -36.705 37.087 -18.454 1.00 54.05 75 LYS B CA 1
ATOM 1259 C C . LYS B 2 15 ? -35.627 37.579 -17.498 1.00 58.51 75 LYS B C 1
ATOM 1260 O O . LYS B 2 15 ? -35.875 38.521 -16.735 1.00 60.34 75 LYS B O 1
ATOM 1262 N N . GLY B 2 16 ? -34.441 36.977 -17.515 1.00 51.11 76 GLY B N 1
ATOM 1263 C CA . GLY B 2 16 ? -33.385 37.405 -16.619 1.00 44.11 76 GLY B CA 1
ATOM 1264 C C . GLY B 2 16 ? -32.095 36.624 -16.758 1.00 41.28 76 GLY B C 1
ATOM 1265 O O . GLY B 2 16 ? -31.776 36.117 -17.838 1.00 40.75 76 GLY B O 1
ATOM 1266 N N . TYR B 2 17 ? -31.344 36.523 -15.663 1.00 35.49 77 TYR B N 1
ATOM 1267 C CA . TYR B 2 17 ? -30.057 35.842 -15.654 1.00 29.61 77 TYR B CA 1
ATOM 1268 C C . TYR B 2 17 ? -29.942 34.991 -14.400 1.00 31.88 77 TYR B C 1
ATOM 1269 O O . TYR B 2 17 ? -30.276 35.448 -13.303 1.00 24.28 77 TYR B O 1
ATOM 1278 N N . ARG B 2 18 ? -29.473 33.758 -14.566 1.00 22.83 78 ARG B N 1
ATOM 1279 C CA . ARG B 2 18 ? -29.041 32.955 -13.431 1.00 22.54 78 ARG B CA 1
ATOM 1280 C C . ARG B 2 18 ? -27.606 33.332 -13.089 1.00 23.13 78 ARG B C 1
ATOM 1281 O O . ARG B 2 18 ? -26.740 33.363 -13.968 1.00 27.90 78 ARG B O 1
ATOM 1289 N N . VAL B 2 19 ? -27.355 33.639 -11.818 1.00 21.42 79 VAL B N 1
ATOM 1290 C CA . VAL B 2 19 ? -26.070 34.171 -11.381 1.00 21.78 79 VAL B CA 1
ATOM 1291 C C . VAL B 2 19 ? -25.566 33.356 -10.198 1.00 26.19 79 VAL B C 1
ATOM 1292 O O . VAL B 2 19 ? -26.333 33.027 -9.286 1.00 25.86 79 VAL B O 1
ATOM 1296 N N . TYR B 2 20 ? -24.275 33.032 -10.215 1.00 22.37 80 TYR B N 1
ATOM 1297 C CA . TYR B 2 20 ? -23.615 32.349 -9.111 1.00 20.43 80 TYR B CA 1
ATOM 1298 C C . TYR B 2 20 ? -22.466 33.211 -8.610 1.00 24.88 80 TYR B C 1
ATOM 1299 O O . TYR B 2 20 ? -21.627 33.656 -9.400 1.00 21.62 80 TYR B O 1
ATOM 1308 N N . VAL B 2 21 ? -22.428 33.440 -7.299 1.00 21.21 81 VAL B N 1
ATOM 1309 C CA . VAL B 2 21 ? -21.431 34.300 -6.675 1.00 22.36 81 VAL B CA 1
ATOM 1310 C C . VAL B 2 21 ? -20.768 33.534 -5.540 1.00 35.53 81 VAL B C 1
ATOM 1311 O O . VAL B 2 21 ? -21.455 32.953 -4.692 1.00 21.41 81 VAL B O 1
ATOM 1315 N N . ASN B 2 22 ? -19.437 33.531 -5.527 1.00 31.18 82 ASN B N 1
ATOM 1316 C CA . ASN B 2 22 ? -18.660 32.934 -4.449 1.00 22.61 82 ASN B CA 1
ATOM 1317 C C . ASN B 2 22 ? -18.116 34.045 -3.561 1.00 25.22 82 ASN B C 1
ATOM 1318 O O . ASN B 2 22 ? -17.422 34.947 -4.042 1.00 25.27 82 ASN B O 1
ATOM 1323 N N . VAL B 2 23 ? -18.434 33.984 -2.273 1.00 24.66 83 VAL B N 1
ATOM 1324 C CA . VAL B 2 23 ? -17.887 34.909 -1.288 1.00 30.34 83 VAL B CA 1
ATOM 1325 C C . VAL B 2 23 ? -16.751 34.199 -0.569 1.00 30.15 83 VAL B C 1
ATOM 1326 O O . VAL B 2 23 ? -16.973 33.198 0.125 1.00 29.08 83 VAL B O 1
ATOM 1330 N N . VAL B 2 24 ? -15.536 34.714 -0.732 1.00 36.46 84 VAL B N 1
ATOM 1331 C CA . VAL B 2 24 ? -14.324 34.053 -0.267 1.00 36.07 84 VAL B CA 1
ATOM 1332 C C . VAL B 2 24 ? -13.632 34.947 0.749 1.00 38.84 84 VAL B C 1
ATOM 1333 O O . VAL B 2 24 ? -13.383 36.127 0.478 1.00 42.13 84 VAL B O 1
ATOM 1337 N N . ASN B 2 25 ? -13.319 34.384 1.915 1.00 44.53 85 ASN B N 1
ATOM 1338 C CA . ASN B 2 25 ? -12.449 35.069 2.860 1.00 51.96 85 ASN B CA 1
ATOM 1339 C C . ASN B 2 25 ? -11.112 34.343 2.945 1.00 62.25 85 ASN B C 1
ATOM 1340 O O . ASN B 2 25 ? -10.553 33.939 1.920 1.00 66.03 85 ASN B O 1
ATOM 1345 N N . GLU B 2 26 ? -10.596 34.160 4.161 1.00 61.84 86 GLU B N 1
ATOM 1346 C CA . GLU B 2 26 ? -9.281 33.547 4.312 1.00 57.20 86 GLU B CA 1
ATOM 1347 C C . GLU B 2 26 ? -9.324 32.047 4.041 1.00 58.29 86 GLU B C 1
ATOM 1348 O O . GLU B 2 26 ? -8.418 31.503 3.398 1.00 64.91 86 GLU B O 1
ATOM 1350 N N . ASP B 2 27 ? -10.366 31.356 4.516 1.00 52.61 87 ASP B N 1
ATOM 1351 C CA . ASP B 2 27 ? -10.388 29.901 4.445 1.00 50.82 87 ASP B CA 1
ATOM 1352 C C . ASP B 2 27 ? -11.711 29.298 3.988 1.00 44.02 87 ASP B C 1
ATOM 1353 O O . ASP B 2 27 ? -11.802 28.068 3.907 1.00 39.37 87 ASP B O 1
ATOM 1355 N N . THR B 2 28 ? -12.729 30.100 3.685 1.00 42.59 88 THR B N 1
ATOM 1356 C CA . THR B 2 28 ? -14.058 29.594 3.367 1.00 36.30 88 THR B CA 1
ATOM 1357 C C . THR B 2 28 ? -14.530 30.146 2.027 1.00 33.67 88 THR B C 1
ATOM 1358 O O . THR B 2 28 ? -14.242 31.296 1.679 1.00 36.05 88 THR B O 1
ATOM 1362 N N . ASP B 2 29 ? -15.233 29.307 1.264 1.00 30.80 89 ASP B N 1
ATOM 1363 C CA . ASP B 2 29 ? -15.897 29.705 0.027 1.00 23.54 89 ASP B CA 1
ATOM 1364 C C . ASP B 2 29 ? -17.390 29.467 0.200 1.00 25.17 89 ASP B C 1
ATOM 1365 O O . ASP B 2 29 ? -17.814 28.335 0.456 1.00 23.77 89 ASP B O 1
ATOM 1370 N N . LYS B 2 30 ? -18.183 30.528 0.062 1.00 29.25 90 LYS B N 1
ATOM 1371 C CA . LYS B 2 30 ? -19.636 30.455 0.183 1.00 26.35 90 LYS B CA 1
ATOM 1372 C C . LYS B 2 30 ? -20.248 30.766 -1.178 1.00 21.29 90 LYS B C 1
ATOM 1373 O O . LYS B 2 30 ? -20.145 31.896 -1.668 1.00 26.86 90 LYS B O 1
ATOM 1379 N N . GLY B 2 31 ? -20.886 29.766 -1.784 1.00 19.98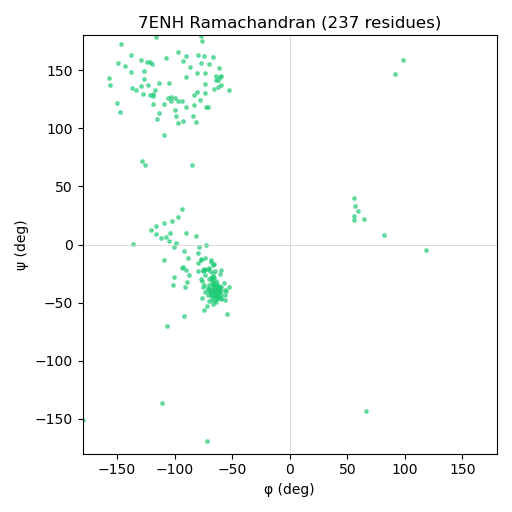 91 GLY B N 1
ATOM 1380 C CA . GLY B 2 31 ? -21.466 29.905 -3.101 1.00 19.38 91 GLY B CA 1
ATOM 1381 C C . GLY B 2 31 ? -22.947 30.214 -3.033 1.00 22.38 91 GLY B C 1
ATOM 1382 O O . GLY B 2 31 ? -23.722 29.459 -2.443 1.00 19.95 91 GLY B O 1
ATOM 1383 N N . PHE B 2 32 ? -23.336 31.325 -3.652 1.00 24.56 92 PHE B N 1
ATOM 1384 C CA . PHE B 2 32 ? -24.718 31.791 -3.658 1.00 19.92 92 PHE B CA 1
ATOM 1385 C C . PHE B 2 32 ? -25.303 31.604 -5.052 1.00 19.39 92 PHE B C 1
ATOM 1386 O O . PHE B 2 32 ? -24.785 32.161 -6.026 1.00 25.54 92 PHE B O 1
ATOM 1394 N N . LEU B 2 33 ? -26.382 30.828 -5.142 1.00 24.92 93 LEU B N 1
ATOM 1395 C CA . LEU B 2 33 ? -27.066 30.560 -6.403 1.00 18.31 93 LEU B CA 1
ATOM 1396 C C . LEU B 2 33 ? -28.276 31.481 -6.504 1.00 20.58 93 LEU B C 1
ATOM 1397 O O . LEU B 2 33 ? -29.258 31.306 -5.777 1.00 19.20 93 LEU B O 1
ATOM 1402 N N . PHE B 2 34 ? -28.212 32.449 -7.417 1.00 20.69 94 PHE B N 1
ATOM 1403 C CA . PHE B 2 34 ? -29.353 33.304 -7.700 1.00 20.88 94 PHE B CA 1
ATOM 1404 C C . PHE B 2 34 ? -30.074 32.761 -8.922 1.00 21.18 94 PHE B C 1
ATOM 1405 O O . PHE B 2 34 ? -29.577 32.928 -10.047 1.00 23.60 94 PHE B O 1
ATOM 1413 N N . PRO B 2 35 ? -31.230 32.110 -8.765 1.00 27.67 95 PRO B N 1
ATOM 1414 C CA . PRO B 2 35 ? -31.872 31.479 -9.928 1.00 21.51 95 PRO B CA 1
ATOM 1415 C C . PRO B 2 35 ? -32.382 32.471 -10.954 1.00 29.19 95 PRO B C 1
ATOM 1416 O O . PRO B 2 35 ? -32.379 32.158 -12.151 1.00 23.31 95 PRO B O 1
ATOM 1420 N N . SER B 2 36 ? -32.826 33.654 -10.533 1.00 27.32 96 SER B N 1
ATOM 1421 C CA . SER B 2 36 ? -33.438 34.606 -11.455 1.00 26.87 96 SER B CA 1
ATOM 1422 C C . SER B 2 36 ? -33.108 36.018 -10.991 1.00 30.99 96 SER B C 1
ATOM 1423 O O . SER B 2 36 ? -33.542 36.444 -9.917 1.00 32.14 96 SER B O 1
ATOM 1426 N N . VAL B 2 37 ? -32.329 36.732 -11.796 1.00 36.58 97 VAL B N 1
ATOM 1427 C CA . VAL B 2 37 ? -31.985 38.125 -11.548 1.00 27.40 97 VAL B CA 1
ATOM 1428 C C . VAL B 2 37 ? -32.524 38.939 -12.715 1.00 32.68 97 VAL B C 1
ATOM 1429 O O . VAL B 2 37 ? -32.269 38.587 -13.867 1.00 29.91 97 VAL B O 1
ATOM 1433 N N . PRO B 2 38 ? -33.271 40.016 -12.471 1.00 30.60 98 PRO B N 1
ATOM 1434 C CA . PRO B 2 38 ? -33.887 40.760 -13.578 1.00 34.62 98 PRO B CA 1
ATOM 1435 C C . PRO B 2 38 ? -32.852 41.309 -14.551 1.00 40.85 98 PRO B C 1
ATOM 1436 O O . PRO B 2 38 ? -31.732 41.661 -14.173 1.00 39.32 98 PRO B O 1
ATOM 1440 N N . LYS B 2 39 ? -33.227 41.327 -15.813 1.00 38.43 99 LYS B N 1
ATOM 1441 C CA . LYS B 2 39 ? -32.387 41.840 -16.873 1.00 39.67 99 LYS B CA 1
ATOM 1442 C C . LYS B 2 39 ? -31.923 43.271 -16.617 1.00 42.29 99 LYS B C 1
ATOM 1443 O O . LYS B 2 39 ? -30.778 43.588 -16.849 1.00 49.68 99 LYS B O 1
ATOM 1449 N N . GLU B 2 40 ? -32.809 44.114 -16.095 1.00 40.38 100 GLU B N 1
ATOM 1450 C CA . GLU B 2 40 ? -32.483 45.514 -15.839 1.00 46.34 100 GLU B CA 1
ATOM 1451 C C . GLU B 2 40 ? -31.324 45.644 -14.859 1.00 44.16 100 GLU B C 1
ATOM 1452 O O . GLU B 2 40 ? -30.486 46.542 -14.994 1.00 43.97 100 GLU B O 1
ATOM 1454 N N . VAL B 2 41 ? -31.259 44.757 -13.865 1.00 40.51 101 VAL B N 1
ATOM 1455 C CA . VAL B 2 41 ? -30.145 44.782 -12.923 1.00 43.56 101 VAL B CA 1
ATOM 1456 C C . VAL B 2 41 ? -28.862 44.320 -13.604 1.00 43.72 101 VAL B C 1
ATOM 1457 O O . VAL B 2 41 ? -27.778 44.861 -13.351 1.00 39.90 101 VAL B O 1
ATOM 1461 N N . ILE B 2 42 ? -28.966 43.335 -14.498 1.00 39.18 102 ILE B N 1
ATOM 1462 C CA . ILE B 2 42 ? -27.775 42.766 -15.123 1.00 37.85 102 ILE B CA 1
ATOM 1463 C C . ILE B 2 42 ? -27.166 43.746 -16.119 1.00 45.21 102 ILE B C 1
ATOM 1464 O O . ILE B 2 42 ? -25.973 44.065 -16.049 1.00 45.60 102 ILE B O 1
ATOM 1469 N N . GLU B 2 43 ? -27.973 44.240 -17.062 1.00 40.93 103 GLU B N 1
ATOM 1470 C CA . GLU B 2 43 ? -27.448 45.088 -18.127 1.00 46.98 103 GLU B CA 1
ATOM 1471 C C . GLU B 2 43 ? -26.962 46.445 -17.632 1.00 42.17 103 GLU B C 1
ATOM 1472 O O . GLU B 2 43 ? -26.253 47.133 -18.374 1.00 50.32 103 GLU B O 1
ATOM 1478 N N . ASN B 2 44 ? -27.315 46.847 -16.412 1.00 42.60 104 ASN B N 1
ATOM 1479 C CA . ASN B 2 44 ? -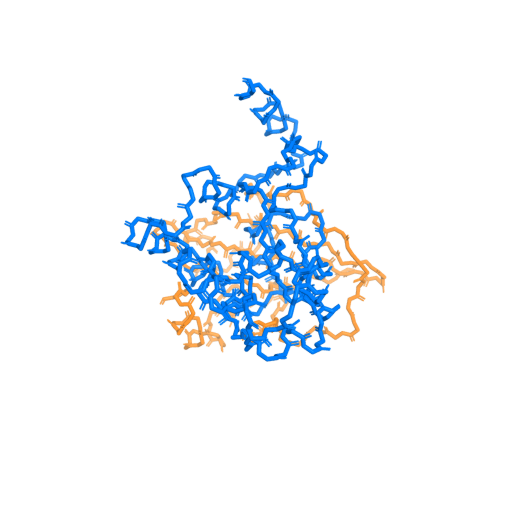26.899 48.134 -15.870 1.00 44.17 104 ASN B CA 1
ATOM 1480 C C . ASN B 2 44 ? 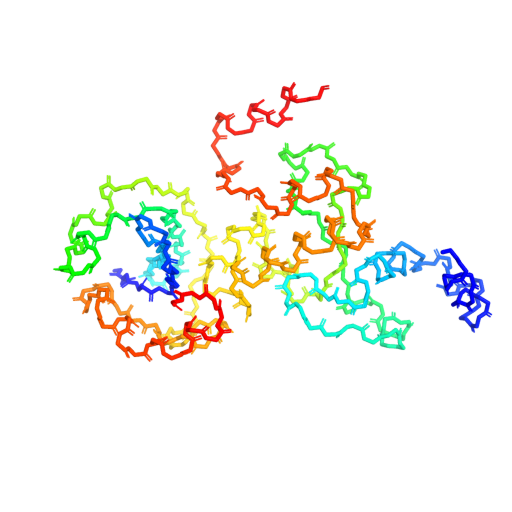-25.838 47.999 -14.785 1.00 47.00 104 ASN B C 1
ATOM 1481 O O . ASN B 2 44 ? -25.478 49.002 -14.159 1.00 53.50 104 ASN B O 1
ATOM 1486 N N . ASP B 2 45 ? -25.333 46.785 -14.550 1.00 42.11 105 ASP B N 1
ATOM 1487 C CA . ASP B 2 45 ? -24.270 46.536 -13.574 1.00 42.13 105 ASP B CA 1
ATOM 1488 C C . ASP B 2 45 ? -24.655 47.035 -12.182 1.00 39.72 105 ASP B C 1
ATOM 1489 O O . ASP B 2 45 ? -23.835 47.601 -11.455 1.00 43.34 105 ASP B O 1
ATOM 1494 N N . LYS B 2 46 ? -25.916 46.824 -11.808 1.00 40.96 106 LYS B N 1
ATOM 1495 C CA . LYS B 2 46 ? -26.402 47.199 -10.479 1.00 44.29 106 LYS B CA 1
ATOM 1496 C C . LYS B 2 46 ? -26.087 46.072 -9.494 1.00 37.16 106 LYS B C 1
ATOM 1497 O O . LYS B 2 46 ? -26.962 45.369 -8.986 1.00 36.01 106 LYS B O 1
ATOM 1503 N N . ILE B 2 47 ? -24.787 45.909 -9.234 1.00 42.43 107 ILE B N 1
ATOM 1504 C CA . ILE B 2 47 ? -24.326 44.856 -8.342 1.00 43.79 107 ILE B CA 1
ATOM 1505 C C . ILE B 2 47 ? -24.765 45.094 -6.902 1.00 42.57 107 ILE B C 1
ATOM 1506 O O . ILE B 2 47 ? -24.864 44.140 -6.123 1.00 44.01 107 ILE B O 1
ATOM 1511 N N . ASP B 2 48 ? -25.032 46.344 -6.517 1.00 37.14 108 ASP B N 1
ATOM 1512 C CA . ASP B 2 48 ? -25.508 46.640 -5.171 1.00 37.95 108 ASP B CA 1
ATOM 1513 C C . ASP B 2 48 ? -26.916 46.119 -4.920 1.00 37.07 108 ASP B C 1
ATOM 1514 O O . ASP B 2 48 ? -27.346 46.070 -3.763 1.00 44.87 108 ASP B O 1
ATOM 1519 N N . GLU B 2 49 ? -27.637 45.728 -5.969 1.00 40.04 109 GLU B N 1
ATOM 1520 C CA . GLU B 2 49 ? -28.980 45.181 -5.854 1.00 39.58 109 GLU B CA 1
ATOM 1521 C C . GLU B 2 49 ? -29.008 43.663 -5.944 1.00 39.58 109 GLU B C 1
ATOM 1522 O O . GLU B 2 49 ? -30.085 43.071 -5.823 1.00 35.03 109 GLU B O 1
ATOM 1528 N N . LEU B 2 50 ? -27.855 43.023 -6.152 1.00 32.19 110 LEU B N 1
ATOM 1529 C CA . LEU B 2 50 ? -27.839 41.594 -6.450 1.00 30.19 110 LEU B CA 1
ATOM 1530 C C . LEU B 2 50 ? -28.391 40.777 -5.288 1.00 29.80 110 LEU B C 1
ATOM 1531 O O . LEU B 2 50 ? -29.211 39.873 -5.485 1.00 28.18 110 LEU B O 1
ATOM 1536 N N . PHE B 2 51 ? -27.958 41.082 -4.069 1.00 29.76 111 PHE B N 1
ATOM 1537 C CA . PHE B 2 51 ? -28.392 40.316 -2.909 1.00 31.65 111 PHE B CA 1
ATOM 1538 C C . PHE B 2 51 ? -29.761 40.742 -2.394 1.00 34.94 111 PHE B C 1
ATOM 1539 O O . PHE B 2 51 ? -30.183 40.269 -1.333 1.00 42.55 111 PHE B O 1
ATOM 1547 N N . ASN B 2 52 ? -30.459 41.621 -3.115 1.00 34.86 112 ASN B N 1
ATOM 1548 C CA . ASN B 2 52 ? -31.862 41.891 -2.834 1.00 31.90 112 ASN B CA 1
ATOM 1549 C C . ASN B 2 52 ? -32.778 40.791 -3.347 1.00 30.66 112 ASN B C 1
ATOM 1550 O O . ASN B 2 52 ? -33.956 40.763 -2.975 1.00 37.12 112 ASN B O 1
ATOM 1555 N N . PHE B 2 53 ? -32.269 39.892 -4.182 1.00 29.28 113 PHE B N 1
ATOM 1556 C CA . PHE B 2 53 ? -33.084 38.911 -4.878 1.00 31.46 113 PHE B CA 1
ATOM 1557 C C . PHE B 2 53 ? -32.879 37.521 -4.290 1.00 26.54 113 PHE B C 1
ATOM 1558 O O . PHE B 2 53 ? -31.883 37.243 -3.617 1.00 30.37 113 PHE B O 1
ATOM 1566 N N . GLU B 2 54 ? -33.849 36.651 -4.560 1.00 28.18 114 GLU B N 1
ATOM 1567 C CA . GLU B 2 54 ? -33.863 35.325 -3.958 1.00 27.37 114 GLU B CA 1
ATOM 1568 C C . GLU B 2 54 ? -32.639 34.522 -4.375 1.00 34.63 114 GLU B C 1
ATOM 1569 O O . GLU B 2 54 ? -32.180 34.597 -5.518 1.00 27.09 114 GLU B O 1
ATOM 1571 N N . HIS B 2 55 ? -32.105 33.754 -3.429 1.00 29.24 115 HIS B N 1
ATOM 1572 C CA . HIS B 2 55 ? -30.982 32.872 -3.701 1.00 21.28 115 HIS B CA 1
ATOM 1573 C C . HIS B 2 55 ? -31.074 31.662 -2.786 1.00 27.00 115 HIS B C 1
ATOM 1574 O O . HIS B 2 55 ? -31.689 31.712 -1.718 1.00 21.85 115 HIS B O 1
ATOM 1581 N N . HIS B 2 56 ? -30.459 30.568 -3.223 1.00 19.45 116 HIS B N 1
ATOM 1582 C CA . HIS B 2 56 ? -30.355 29.394 -2.375 1.00 20.33 116 HIS B CA 1
ATOM 1583 C C . HIS B 2 56 ? -29.450 29.689 -1.183 1.00 30.94 116 HIS B C 1
ATOM 1584 O O . HIS B 2 56 ? -28.660 30.638 -1.188 1.00 19.76 116 HIS B O 1
ATOM 1591 N N . LYS B 2 57 ? -29.576 28.864 -0.150 1.00 19.04 117 LYS B N 1
ATOM 1592 C CA . LYS B 2 57 ? -28.659 28.960 0.973 1.00 22.77 117 LYS B CA 1
ATOM 1593 C C . LYS B 2 57 ? -27.234 28.717 0.484 1.00 19.08 117 LYS B C 1
ATOM 1594 O O . LYS B 2 57 ? -27.020 27.906 -0.425 1.00 19.14 117 LYS B O 1
ATOM 1600 N N . PRO B 2 58 ? -26.242 29.408 1.043 1.00 19.88 118 PRO B N 1
ATOM 1601 C CA . PRO B 2 58 ? -24.877 29.291 0.512 1.00 23.78 118 PRO B CA 1
ATOM 1602 C C . PRO B 2 58 ? -24.312 27.894 0.724 1.00 25.95 118 PRO B C 1
ATOM 1603 O O . PRO B 2 58 ? -24.433 27.315 1.806 1.00 26.36 118 PRO B O 1
ATOM 1607 N N . TYR B 2 59 ? -23.707 27.350 -0.329 1.00 20.56 119 TYR B N 1
ATOM 1608 C CA . TYR B 2 59 ? -22.954 26.109 -0.214 1.00 18.51 119 TYR B CA 1
ATOM 1609 C C . TYR B 2 59 ? -21.556 26.435 0.295 1.00 19.38 119 TYR B C 1
ATOM 1610 O O . TYR B 2 59 ? -20.814 27.185 -0.349 1.00 20.66 119 TYR B O 1
ATOM 1619 N N . VAL B 2 60 ? -21.199 25.877 1.447 1.00 20.33 120 VAL B N 1
ATOM 1620 C CA . VAL B 2 60 ? -19.965 26.223 2.141 1.00 29.50 120 VAL B CA 1
ATOM 1621 C C . VAL B 2 60 ? -18.937 25.125 1.910 1.00 23.72 120 VAL B C 1
ATOM 1622 O O . VAL B 2 60 ? -19.208 23.943 2.158 1.00 23.20 120 VAL B O 1
ATOM 1626 N N . GLN B 2 61 ? -17.757 25.516 1.436 1.00 23.49 121 GLN B N 1
ATOM 1627 C CA . GLN B 2 61 ? -16.652 24.589 1.241 1.00 25.52 121 GLN B CA 1
ATOM 1628 C C . GLN B 2 61 ? -15.352 25.328 1.518 1.00 32.14 121 GLN B C 1
ATOM 1629 O O . GLN B 2 61 ? -15.335 26.545 1.719 1.00 32.08 121 GLN B O 1
ATOM 1635 N N . LYS B 2 62 ? -14.255 24.574 1.532 1.00 28.42 122 LYS B N 1
ATOM 1636 C CA . LYS B 2 62 ? -12.947 25.178 1.739 1.00 27.60 122 LYS B CA 1
ATOM 1637 C C . LYS B 2 62 ? -12.612 26.113 0.584 1.00 24.81 122 LYS B C 1
ATOM 1638 O O . LYS B 2 62 ? -12.927 25.833 -0.576 1.00 29.26 122 LYS B O 1
ATOM 1640 N N . ALA B 2 63 ? -11.981 27.238 0.912 1.00 26.96 123 ALA B N 1
ATOM 1641 C CA . ALA B 2 63 ? -11.608 28.207 -0.108 1.00 31.27 123 ALA B CA 1
ATOM 1642 C C . ALA B 2 63 ? -10.625 27.591 -1.094 1.00 38.74 123 ALA B C 1
ATOM 1643 O O . ALA B 2 63 ? -9.682 26.895 -0.707 1.00 40.95 123 ALA B O 1
ATOM 1645 N N . LYS B 2 64 ? -10.860 27.840 -2.378 1.00 36.93 124 LYS B N 1
ATOM 1646 C CA . LYS B 2 64 ? -9.968 27.335 -3.407 1.00 32.26 124 LYS B CA 1
ATOM 1647 C C . LYS B 2 64 ? -8.634 28.073 -3.361 1.00 29.52 124 LYS B C 1
ATOM 1648 O O . LYS B 2 64 ? -8.534 29.206 -2.883 1.00 28.61 124 LYS B O 1
ATOM 1654 N N . SER B 2 65 ? -7.595 27.409 -3.865 1.00 33.15 125 SER B N 1
ATOM 1655 C CA . SER B 2 65 ? -6.273 28.016 -3.937 1.00 35.60 125 SER B CA 1
ATOM 1656 C C . SER B 2 65 ? -6.123 28.965 -5.117 1.00 34.88 125 SER B C 1
ATOM 1657 O O . SER B 2 65 ? -5.099 29.651 -5.215 1.00 35.27 125 SER B O 1
ATOM 1660 N N . ARG B 2 66 ? -7.114 29.025 -6.003 1.00 31.54 126 ARG B N 1
ATOM 1661 C CA . ARG B 2 66 ? -7.019 29.822 -7.217 1.00 33.52 126 ARG B CA 1
ATOM 1662 C C . ARG B 2 66 ? -8.425 30.160 -7.686 1.00 28.12 126 ARG B C 1
ATOM 1663 O O . ARG B 2 66 ? -9.315 29.307 -7.657 1.00 28.52 126 ARG B O 1
ATOM 1671 N N . TYR B 2 67 ? -8.619 31.410 -8.110 1.00 32.38 127 TYR B N 1
ATOM 1672 C CA . TYR B 2 67 ? -9.908 31.883 -8.614 1.00 32.02 127 TYR B CA 1
ATOM 1673 C C . TYR B 2 67 ? -9.677 32.543 -9.975 1.00 32.44 127 TYR B C 1
ATOM 1674 O O . TYR B 2 67 ? -9.757 33.764 -10.126 1.00 39.39 127 TYR B O 1
ATOM 1683 N N . ASP B 2 68 ? -9.388 31.708 -10.972 1.00 29.36 128 ASP B N 1
ATOM 1684 C CA . ASP B 2 68 ? -9.104 32.159 -12.330 1.00 31.68 128 ASP B CA 1
ATOM 1685 C C . ASP B 2 68 ? -10.277 31.853 -13.249 1.00 28.09 128 ASP B C 1
ATOM 1686 O O . ASP B 2 68 ? -10.975 32.771 -13.688 1.00 32.37 128 ASP B O 1
ATOM 1691 N N . LYS B 2 69 ? -10.521 30.581 -13.557 1.00 30.16 129 LYS B N 1
ATOM 1692 C CA . LYS B 2 69 ? -11.630 30.175 -14.405 1.00 29.53 129 LYS B CA 1
ATOM 1693 C C . LYS B 2 69 ? -12.455 29.120 -13.686 1.00 30.18 129 LYS B C 1
ATOM 1694 O O . LYS B 2 69 ? -11.932 28.344 -12.882 1.00 28.71 129 LYS B O 1
ATOM 1700 N N . ASN B 2 70 ? -13.753 29.095 -13.976 1.00 24.14 130 ASN B N 1
ATOM 1701 C CA . ASN B 2 70 ? -14.582 28.037 -13.423 1.00 26.67 130 ASN B CA 1
ATOM 1702 C C . ASN B 2 70 ? -14.343 26.734 -14.184 1.00 25.34 130 ASN B C 1
ATOM 1703 O O . ASN B 2 70 ? -13.617 26.688 -15.180 1.00 24.61 130 ASN B O 1
ATOM 1708 N N . GLY B 2 71 ? -14.971 25.661 -13.699 1.00 20.23 131 GLY B N 1
ATOM 1709 C CA . GLY B 2 71 ? -14.796 24.357 -14.314 1.00 19.80 131 GLY B CA 1
ATOM 1710 C C . GLY B 2 71 ? -15.226 24.295 -15.764 1.00 27.74 131 GLY B C 1
ATOM 1711 O O . GLY B 2 71 ? -14.717 23.458 -16.518 1.00 35.97 131 GLY B O 1
ATOM 1712 N N . ILE B 2 72 ? -16.151 25.162 -16.175 1.00 26.97 132 ILE B N 1
ATOM 1713 C CA . ILE B 2 72 ? -16.571 25.197 -17.572 1.00 24.09 132 ILE B CA 1
ATOM 1714 C C . ILE B 2 72 ? -15.531 25.903 -18.435 1.00 26.54 132 ILE B C 1
ATOM 1715 O O . ILE B 2 72 ? -15.380 25.583 -19.620 1.00 31.16 132 ILE B O 1
ATOM 1720 N N . GLY B 2 73 ? -14.794 26.850 -17.865 1.00 26.23 133 GLY B N 1
ATOM 1721 C CA . GLY B 2 73 ? -13.824 27.632 -18.610 1.00 25.70 133 GLY B CA 1
ATOM 1722 C C . GLY B 2 73 ? -14.111 29.117 -18.644 1.00 30.92 133 GLY B C 1
ATOM 1723 O O . GLY B 2 73 ? -13.292 29.874 -19.185 1.00 25.60 133 GLY B O 1
ATOM 1724 N N . TYR B 2 74 ? -15.238 29.571 -18.100 1.00 23.44 134 TYR B N 1
ATOM 1725 C CA . TYR B 2 74 ? -15.525 30.997 -18.046 1.00 27.79 134 TYR B CA 1
ATOM 1726 C C . TYR B 2 74 ? -14.504 31.703 -17.163 1.00 27.86 134 TYR B C 1
ATOM 1727 O O . TYR B 2 74 ? -14.034 31.157 -16.162 1.00 29.84 134 TYR B O 1
ATOM 1736 N N . LYS B 2 75 ? -14.165 32.932 -17.538 1.00 26.80 135 LYS B N 1
ATOM 1737 C CA . LYS B 2 75 ? -13.253 33.738 -16.738 1.00 29.52 135 LYS B CA 1
ATOM 1738 C C . LYS B 2 75 ? -14.005 34.312 -15.543 1.00 34.90 135 LYS B C 1
ATOM 1739 O O . LYS B 2 75 ? -15.031 34.980 -15.710 1.00 28.53 135 LYS B O 1
ATOM 1745 N N . ILE B 2 76 ? -13.500 34.045 -14.343 1.00 37.06 136 ILE B N 1
ATOM 1746 C CA . ILE B 2 76 ? -14.130 34.526 -13.120 1.00 28.29 136 ILE B CA 1
ATOM 1747 C C . ILE B 2 76 ? -13.738 35.980 -12.898 1.00 30.86 136 ILE B C 1
ATOM 1748 O O . ILE B 2 76 ? -12.556 36.336 -12.975 1.00 32.24 136 ILE B O 1
ATOM 1753 N N . VAL B 2 77 ? -14.729 36.826 -12.627 1.00 28.73 137 VAL B N 1
ATOM 1754 C CA . VAL B 2 77 ? -14.501 38.241 -12.370 1.00 31.18 137 VAL B CA 1
ATOM 1755 C C . VAL B 2 77 ? -14.992 38.572 -10.969 1.00 30.29 137 VAL B C 1
ATOM 1756 O O . VAL B 2 77 ? -15.854 37.885 -10.410 1.00 33.71 137 VAL B O 1
ATOM 1760 N N . GLN B 2 78 ? -14.423 39.627 -10.394 1.00 37.55 138 GLN B N 1
ATOM 1761 C CA . GLN B 2 78 ? -14.896 40.116 -9.109 1.00 42.94 138 GLN B CA 1
ATOM 1762 C C . GLN B 2 78 ? -16.232 40.830 -9.282 1.00 41.56 138 GLN B C 1
ATOM 1763 O O . GLN B 2 78 ? -16.505 41.440 -10.319 1.00 38.29 138 GLN B O 1
ATOM 1769 N N . LEU B 2 79 ? -17.075 40.738 -8.249 1.00 31.93 139 LEU B N 1
ATOM 1770 C CA . LEU B 2 79 ? -18.415 41.312 -8.332 1.00 31.99 139 LEU B CA 1
ATOM 1771 C C . LEU B 2 79 ? -18.364 42.813 -8.590 1.00 36.36 139 LEU B C 1
ATOM 1772 O O . LEU B 2 79 ? -19.202 43.353 -9.324 1.00 39.70 139 LEU B O 1
ATOM 1777 N N . ASP B 2 80 ? -17.381 43.502 -8.005 1.00 35.37 140 ASP B N 1
ATOM 1778 C CA . ASP B 2 80 ? -17.270 44.944 -8.186 1.00 46.59 140 ASP B CA 1
ATOM 1779 C C . ASP B 2 80 ? -16.946 45.329 -9.623 1.00 44.59 140 ASP B C 1
ATOM 1780 O O . ASP B 2 80 ? -17.135 46.490 -9.997 1.00 48.78 140 ASP B O 1
ATOM 1785 N N . GLU B 2 81 ? -16.479 44.383 -10.440 1.00 45.03 141 GLU B N 1
ATOM 1786 C CA . GLU B 2 81 ? -16.212 44.671 -11.843 1.00 50.27 141 GLU B CA 1
ATOM 1787 C C . GLU B 2 81 ? -17.474 44.657 -12.696 1.00 43.57 141 GLU B C 1
ATOM 1788 O O . GLU B 2 81 ? -17.448 45.162 -13.824 1.00 38.65 141 GLU B O 1
ATOM 1794 N N . GLY B 2 82 ? -18.568 44.096 -12.193 1.00 36.00 142 GLY B N 1
ATOM 1795 C CA . GLY B 2 82 ? -19.852 44.183 -12.855 1.00 35.80 142 GLY B CA 1
ATOM 1796 C C . GLY B 2 82 ? -20.180 42.941 -13.668 1.00 40.15 142 GLY B C 1
ATOM 1797 O O . GLY B 2 82 ? -19.308 42.163 -14.063 1.00 42.77 142 GLY B O 1
ATOM 1798 N N . PHE B 2 83 ? -21.482 42.760 -13.920 1.00 33.85 143 PHE B N 1
ATOM 1799 C CA . PHE B 2 83 ? -21.932 41.632 -14.731 1.00 35.87 143 PHE B CA 1
ATOM 1800 C C . PHE B 2 83 ? -21.533 41.801 -16.189 1.00 38.24 143 PHE B C 1
ATOM 1801 O O . PHE B 2 83 ? -21.185 40.822 -16.858 1.00 32.54 143 PHE B O 1
ATOM 1809 N N . GLN B 2 84 ? -21.597 43.034 -16.702 1.00 35.21 144 GLN B N 1
ATOM 1810 C CA . GLN B 2 84 ? -21.210 43.288 -18.086 1.00 40.29 144 GLN B CA 1
ATOM 1811 C C . GLN B 2 84 ? -19.779 42.851 -18.362 1.00 37.26 144 GLN B C 1
ATOM 1812 O O . GLN B 2 84 ? -19.470 42.426 -19.481 1.00 37.68 144 GLN B O 1
ATOM 1818 N N . LYS B 2 85 ? -18.894 42.952 -17.368 1.00 38.70 145 LYS B N 1
ATOM 1819 C CA . LYS B 2 85 ? -17.533 42.465 -17.554 1.00 36.26 145 LYS B CA 1
ATOM 1820 C C . LYS B 2 85 ? -17.535 40.957 -17.775 1.00 37.32 145 LYS B C 1
ATOM 1821 O O . LYS B 2 85 ? -16.948 40.460 -18.743 1.00 40.95 145 LYS B O 1
ATOM 1827 N N . PHE B 2 86 ? -18.227 40.215 -16.903 1.00 32.48 146 PHE B N 1
ATOM 1828 C CA . PHE B 2 86 ? -18.332 38.766 -17.068 1.00 34.74 146 PHE B CA 1
ATOM 1829 C C . PHE B 2 86 ? -18.906 38.403 -18.436 1.00 37.85 146 PHE B C 1
ATOM 1830 O O . PHE B 2 86 ? -18.403 37.493 -19.107 1.00 35.29 146 PHE B O 1
ATOM 1838 N N . ILE B 2 87 ? -19.952 39.110 -18.869 1.00 33.30 147 ILE B N 1
ATOM 1839 C CA . ILE B 2 87 ? -20.578 38.805 -20.153 1.00 37.85 147 ILE B CA 1
ATOM 1840 C C . ILE B 2 87 ? -19.630 39.118 -21.304 1.00 38.09 147 ILE B C 1
ATOM 1841 O O . ILE B 2 87 ? -19.566 38.378 -22.293 1.00 36.04 147 ILE B O 1
ATOM 1846 N N . GLU B 2 88 ? -18.875 40.213 -21.195 1.00 35.58 148 GLU B N 1
ATOM 1847 C CA . GLU B 2 88 ? -17.951 40.583 -22.262 1.00 42.23 148 GLU B CA 1
ATOM 1848 C C . GLU B 2 88 ? -16.855 39.538 -22.440 1.00 36.79 148 GLU B C 1
ATOM 1849 O O . GLU B 2 88 ? -16.503 39.183 -23.571 1.00 38.10 148 GLU B O 1
ATOM 1855 N N . LEU B 2 89 ? -16.304 39.028 -21.336 1.00 37.52 149 LEU B N 1
ATOM 1856 C CA . LEU B 2 89 ? -15.165 38.120 -21.442 1.00 39.25 149 LEU B CA 1
ATOM 1857 C C . LEU B 2 89 ? -15.594 36.700 -21.807 1.00 41.22 149 LEU B C 1
ATOM 1858 O O . LEU B 2 89 ? -14.792 35.936 -22.357 1.00 34.16 149 LEU B O 1
ATOM 1863 N N . ASN B 2 90 ? -16.847 36.333 -21.531 1.00 38.97 150 ASN B N 1
ATOM 1864 C CA . ASN B 2 90 ? -17.298 34.953 -21.670 1.00 32.59 150 ASN B CA 1
ATOM 1865 C C . ASN B 2 90 ? -18.454 34.789 -22.651 1.00 29.68 150 ASN B C 1
ATOM 1866 O O . ASN B 2 90 ? -19.069 33.716 -22.688 1.00 35.93 150 ASN B O 1
ATOM 1871 N N . LYS B 2 91 ? -18.759 35.812 -23.453 1.00 40.80 151 LYS B N 1
ATOM 1872 C CA . LYS B 2 91 ? -19.937 35.754 -24.316 1.00 41.44 151 LYS B CA 1
ATOM 1873 C C . LYS B 2 91 ? -19.859 34.583 -25.290 1.00 36.14 151 LYS B C 1
ATOM 1874 O O . LYS B 2 91 ? -20.826 33.832 -25.454 1.00 32.02 151 LYS B O 1
ATOM 1880 N N . GLU B 2 92 ? -18.709 34.406 -25.944 1.00 33.56 152 GLU B N 1
ATOM 1881 C CA . GLU B 2 92 ? -18.593 33.352 -26.948 1.00 39.27 152 GLU B CA 1
ATOM 1882 C C . GLU B 2 92 ? -18.649 31.969 -26.312 1.00 33.82 152 GLU B C 1
ATOM 1883 O O . GLU B 2 92 ? -19.318 31.068 -26.832 1.00 49.05 152 GLU B O 1
ATOM 1889 N N . LYS B 2 93 ? -17.955 31.781 -25.189 1.00 33.93 153 LYS B N 1
ATOM 1890 C CA . LYS B 2 93 ? -17.983 30.484 -24.524 1.00 32.52 153 LYS B CA 1
ATOM 1891 C C . LYS B 2 93 ? -19.379 30.171 -23.995 1.00 33.35 153 LYS B C 1
ATOM 1892 O O . LYS B 2 93 ? -19.826 29.020 -24.053 1.00 35.36 153 LYS B O 1
ATOM 1898 N N . MET B 2 94 ? -20.088 31.182 -23.479 1.00 36.52 154 MET B N 1
ATOM 1899 C CA . MET B 2 94 ? -21.448 30.959 -22.994 1.00 37.81 154 MET B CA 1
ATOM 1900 C C . MET B 2 94 ? -22.385 30.547 -24.122 1.00 38.09 154 MET B C 1
ATOM 1901 O O . MET B 2 94 ? -23.331 29.786 -23.893 1.00 29.08 154 MET B O 1
ATOM 1906 N N . LYS B 2 95 ? -22.137 31.033 -25.343 1.00 38.68 155 LYS B N 1
ATOM 1907 C CA . LYS B 2 95 ? -22.973 30.647 -26.476 1.00 38.56 155 LYS B CA 1
ATOM 1908 C C . LYS B 2 95 ? -22.856 29.155 -26.763 1.00 40.63 155 LYS B C 1
ATOM 1909 O O . LYS B 2 95 ? -23.853 28.493 -27.079 1.00 42.17 155 LYS B O 1
ATOM 1915 N N . GLU B 2 96 ? -21.642 28.608 -26.650 1.00 35.18 156 GLU B N 1
ATOM 1916 C CA . GLU B 2 96 ? -21.418 27.193 -26.918 1.00 41.79 156 GLU B CA 1
ATOM 1917 C C . GLU B 2 96 ? -21.961 26.298 -25.811 1.00 38.22 156 GLU B C 1
ATOM 1918 O O . GLU B 2 96 ? -22.229 25.120 -26.061 1.00 37.61 156 GLU B O 1
ATOM 1924 N N . ASN B 2 97 ? -22.147 26.831 -24.604 1.00 34.65 157 ASN B N 1
ATOM 1925 C CA . ASN B 2 97 ? -22.719 26.084 -23.492 1.00 27.50 157 ASN B CA 1
ATOM 1926 C C . ASN B 2 97 ? -24.180 26.442 -23.243 1.00 27.07 157 ASN B C 1
ATOM 1927 O O . ASN B 2 97 ? -24.688 26.213 -22.139 1.00 22.30 157 ASN B O 1
ATOM 1932 N N . LEU B 2 98 ? -24.853 27.016 -24.243 1.00 26.29 158 LEU B N 1
ATOM 1933 C CA . LEU B 2 98 ? -26.276 27.354 -24.169 1.00 28.07 158 LEU B CA 1
ATOM 1934 C C . LEU B 2 98 ? -26.578 28.328 -23.032 1.00 32.79 158 LEU B C 1
ATOM 1935 O O . LEU B 2 98 ? -27.680 28.327 -22.478 1.00 26.61 158 LEU B O 1
ATOM 1940 N N . ASP B 2 99 ? -25.608 29.167 -22.677 1.00 32.52 159 ASP B N 1
ATOM 1941 C CA . ASP B 2 99 ? -25.785 30.166 -21.632 1.00 31.78 159 ASP B CA 1
ATOM 1942 C C . ASP B 2 99 ? -25.940 31.577 -22.183 1.00 37.10 159 ASP B C 1
ATOM 1943 O O . ASP B 2 99 ? -26.039 32.526 -21.399 1.00 31.27 159 ASP B O 1
ATOM 1948 N N . TYR B 2 100 ? -25.965 31.737 -23.502 1.00 26.74 160 TYR B N 1
ATOM 1949 C CA . TYR B 2 100 ? -26.102 33.052 -24.114 1.00 34.34 160 TYR B CA 1
ATOM 1950 C C . TYR B 2 100 ? -26.731 32.943 -25.498 1.00 35.81 160 TYR B C 1
ATOM 1951 O O . TYR B 2 100 ? -26.364 32.073 -26.289 1.00 44.17 160 TYR B O 1
#

Radius of gyration: 19.25 Å; Cα contacts (8 Å, |Δi|>4): 418; chains: 2; bounding box: 39×62×32 Å

Sequence (242 aa):
NERIEEIIRTTGKENAKYLIEKIKLHDMQEGKCLYSLEAIPLEDLLNNPFNYEVDHIIPRSVSFDNSFNNKVLVKQQEENSKKGNRTPFQYLSSSDSKISYETFKKHILNLAKGKGRISKTKKEYLLEERDINRFSVQKDFINRNSVKYISNMSKQEKGYRVYVNVVNEDTDKGFLFPSVPKEVIENDKIDELFNFEHHKPYVQKAKSRYDKNGIGYKIVQLDEGFQKFIELNKEKMKENLDY

Solvent-accessible surface area: 11782 Å² total; per-residue (Å²): 103,144,89,24,106,117,12,42,84,118,33,29,83,92,40,7,79,89,19,53,60,31,0,93,0,7,15,40,1,82,12,74,0,0,0,4,28,62,65,4,68,48,110,34,0,44,108,68,18,171,78,10,59,32,9,35,0,0,20,117,95,10,2,155,21,88,52,71,49,0,26,0,0,0,38,81,68,0,37,76,61,1,36,94,6,0,0,3,12,0,1,6,2,12,15,0,71,20,3,4,34,34,0,54,126,40,0,77,72,1,17,95,58,103,53,90,14,48,141,54,4,54,87,9,0,30,18,67,99,7,3,67,129,176,60,10,66,116,70,10,98,100,113,127,112,55,78,37,0,1,10,2,5,80,64,121,91,5,6,18,0,6,0,3,26,13,78,107,72,37,0,82,2,24,3,0,45,76,0,52,129,52,7,0,79,90,52,76,42,121,61,0,72,113,57,84,66,13,98,49,52,88,47,80,31,75,126,178,42,38,120,8,42,14,22,0,70,12,7,72,8,119,98,2,0,66,81,0,8,110,85,4,68,110,84,0,92,143,25,77,3,82

Nearest PDB structures (foldseek):
  7enh-assembly1_B  TM=1.010E+00  e=3.500E-19  Staphylococcus simulans
  7czf-assembly1_B  TM=6.349E-01  e=2.867E+00  Human gammaherpesvirus 8
  6a28-assembly1_B  TM=2.521E-01  e=1.897E+00  Deinococcus radiodurans R1 = ATCC 13939 = DSM 20539
  8ofp-assembly1_C  TM=3.919E-01  e=6.549E+00  Human adenovirus 24
  7enh-assembly1_A  TM=1.007E+00  e=1.549E-25  Staphylococcus aureus

Organism: Staphylococcus aureus (NCBI:txid1280)